Protein AF-A0A967T5D9-F1 (afdb_monomer)

Secondary structure (DSSP, 8-state):
-HHHHHHHHHTTS-HHHHHHHHHHHHHHHHHHHHHHHHHHHHHHHHHHHHHHHHHHHHHHHHHHHHHHHHHHHHHHHHHHHHHHHHHHTT---TTTHHHHHHHHHTTS--PPP----HHHHHHHHTTGGGG---HHHHHHHHHHHHHHHHHHHHHHHHHHHHHHHHHHHHHHHTPPTTS----S-HHHHHH-HHHHHHHHHHHHHHHHHHHHHHHHHHHHHHHHHHHHHHHHH-

Mean predicted aligned error: 8.14 Å

pLDDT: mean 89.42, std 8.86, range [57.06, 98.12]

Sequence (234 aa):
MILRKLTDALRRQDWFAVLIELAVVVVGIVLGLQFTEWNESYNERALESYYLKQLDKDFEESLDSWDGYLSQMEEKANRSKAVAQSLLDKTLTNETRGQFDEDWNYLWGWLHLDFLTTTLDELRDTGRLTLIRSDELRQDLIQFRTHLSIQKTYNTNLGNMLMLYYKELSEVTRMKPGTFELLSRNEELLEEEQVYTFANQVAIYQSLVLEQAKTSYQAATRLHQKILQETQED

Foldseek 3Di:
DVVVVVVVVVVPDPVVVVVVVVVVVVVVVVVVVVVVVVVVLVVLVVVLLVLLVVLLVLLVVLLVVLVVVLVLLVLLLVLLVVLLVCLVVVVDDPVCVVSNQVSLQSLDADDDRDRRCPSLCVCVVVVVLVSNVDPVLSVLSVVLVVLVVVLVVLNVVSNVLVVVLCVVCCVQQVADPPDSGGPDDSVSLNVDPSNSVSSVVSSVSSVVSSVSSVVSSVSSVVSSVVSVVVSVVD

Radius of gyration: 33.5 Å; Cα contacts (8 Å, |Δi|>4): 179; chains: 1; bounding box: 73×46×101 Å

Nearest PDB structures (foldseek):
  8otz-assembly1_DQ  TM=4.015E-01  e=1.544E+00  Bos taurus
  4kik-assembly1_B  TM=3.190E-01  e=1.037E+00  Homo sapiens
  5sv0-assembly1_B  TM=3.072E-01  e=2.805E+00  Escherichia coli DH1
  6h2x-assembly1_A  TM=2.152E-01  e=9.254E+00  Escherichia coli K-12

Structure (mmCIF, N/CA/C/O backbone):
data_AF-A0A967T5D9-F1
#
_entry.id   AF-A0A967T5D9-F1
#
loop_
_atom_site.group_PDB
_atom_site.id
_atom_site.type_symbol
_atom_site.label_atom_id
_atom_site.label_alt_id
_atom_site.label_comp_id
_atom_site.label_asym_id
_atom_site.label_entity_id
_atom_site.label_seq_id
_atom_site.pdbx_PDB_ins_code
_atom_site.Cartn_x
_atom_site.Cartn_y
_atom_site.Cartn_z
_atom_site.occupancy
_atom_site.B_iso_or_equiv
_atom_site.auth_seq_id
_atom_site.auth_comp_id
_atom_site.auth_asym_id
_atom_site.auth_atom_id
_atom_site.pdbx_PDB_model_num
ATOM 1 N N . MET A 1 1 ? -46.842 34.060 63.594 1.00 59.72 1 MET A N 1
ATOM 2 C CA . MET A 1 1 ? -47.288 32.793 64.230 1.00 59.72 1 MET A CA 1
ATOM 3 C C . MET A 1 1 ? -47.324 31.581 63.287 1.00 59.72 1 MET A C 1
ATOM 5 O O . MET A 1 1 ? -47.244 30.470 63.788 1.00 59.72 1 MET A O 1
ATOM 9 N N . ILE A 1 2 ? -47.368 31.753 61.959 1.00 58.41 2 ILE A N 1
ATOM 10 C CA . ILE A 1 2 ? -47.273 30.636 60.991 1.00 58.41 2 ILE A CA 1
ATOM 11 C C . ILE A 1 2 ? -45.831 30.115 60.867 1.00 58.41 2 ILE A C 1
ATOM 13 O O . ILE A 1 2 ? -45.614 28.911 60.894 1.00 58.41 2 ILE A O 1
ATOM 17 N N . LEU A 1 3 ? -44.843 31.019 60.874 1.00 60.06 3 LEU A N 1
ATOM 18 C CA . LEU A 1 3 ? -43.418 30.668 60.796 1.00 60.06 3 LEU A CA 1
ATOM 19 C C . LEU A 1 3 ? -42.963 29.751 61.941 1.00 60.06 3 LEU A C 1
ATOM 21 O O . LEU A 1 3 ? -42.314 28.751 61.686 1.00 60.06 3 LEU A O 1
ATOM 25 N N . ARG A 1 4 ? -43.385 30.012 63.187 1.00 59.78 4 ARG A N 1
ATOM 26 C CA . ARG A 1 4 ? -43.007 29.176 64.342 1.00 59.78 4 ARG A CA 1
ATOM 27 C C . ARG A 1 4 ? -43.632 27.778 64.295 1.00 59.78 4 ARG A C 1
ATOM 29 O O . ARG A 1 4 ? -42.968 26.816 64.644 1.00 59.78 4 ARG A O 1
ATOM 36 N N . LYS A 1 5 ? -44.870 27.656 63.798 1.00 60.44 5 LYS A N 1
ATOM 37 C CA . LYS A 1 5 ? -45.530 26.356 63.590 1.00 60.44 5 LYS A CA 1
ATOM 38 C C . LYS A 1 5 ? -44.918 25.570 62.427 1.00 60.44 5 LYS A C 1
ATOM 40 O O . LYS A 1 5 ? -44.864 24.353 62.511 1.00 60.44 5 LYS A O 1
ATOM 45 N N . LEU A 1 6 ? -44.430 26.247 61.385 1.00 63.03 6 LEU A N 1
ATOM 46 C CA . LEU A 1 6 ? -43.710 25.615 60.277 1.00 63.03 6 LEU A CA 1
ATOM 47 C C . LEU A 1 6 ? -42.338 25.096 60.734 1.00 63.03 6 LEU A C 1
ATOM 49 O O . LEU A 1 6 ? -41.974 23.965 60.431 1.00 63.03 6 LEU A O 1
ATOM 53 N N . THR A 1 7 ? -41.613 25.886 61.531 1.00 65.12 7 THR A N 1
ATOM 54 C CA . THR A 1 7 ? -40.334 25.478 62.132 1.00 65.12 7 THR A CA 1
ATOM 55 C C . THR A 1 7 ? -40.509 24.341 63.143 1.00 65.12 7 THR A C 1
ATOM 57 O O . THR A 1 7 ? -39.726 23.397 63.125 1.00 65.12 7 THR A O 1
ATOM 60 N N . ASP A 1 8 ? -41.551 24.373 63.981 1.00 58.69 8 ASP A N 1
ATOM 61 C CA . ASP A 1 8 ? -41.845 23.296 64.940 1.00 58.69 8 ASP A CA 1
ATOM 62 C C . ASP A 1 8 ? -42.381 22.019 64.256 1.00 58.69 8 ASP A C 1
ATOM 64 O O . ASP A 1 8 ? -42.136 20.917 64.746 1.00 58.69 8 ASP A O 1
ATOM 68 N N . ALA A 1 9 ? -43.067 22.139 63.110 1.00 59.19 9 ALA A N 1
ATOM 69 C CA . ALA A 1 9 ? -43.502 21.001 62.294 1.00 59.19 9 ALA A CA 1
ATOM 70 C C . ALA A 1 9 ? -42.330 20.336 61.550 1.00 59.19 9 ALA A C 1
ATOM 72 O O . ALA A 1 9 ? -42.236 19.113 61.550 1.00 59.19 9 ALA A O 1
ATOM 73 N N . LEU A 1 10 ? -41.395 21.124 61.001 1.00 58.84 10 LEU A N 1
ATOM 74 C CA . LEU A 1 10 ? -40.162 20.620 60.375 1.00 58.84 10 LEU A CA 1
ATOM 75 C C . LEU A 1 10 ? -39.223 19.948 61.386 1.00 58.84 10 LEU A C 1
ATOM 77 O O . LEU A 1 10 ? -38.524 19.002 61.037 1.00 58.84 10 LEU A O 1
ATOM 81 N N . ARG A 1 11 ? -39.220 20.408 62.643 1.00 59.69 11 ARG A N 1
ATOM 82 C CA . ARG A 1 11 ? -38.382 19.873 63.731 1.00 59.69 11 ARG A CA 1
ATOM 83 C C . ARG A 1 11 ? -38.934 18.586 64.367 1.00 59.69 11 ARG A C 1
ATOM 85 O O . ARG A 1 11 ? -38.227 17.949 65.139 1.00 59.69 11 ARG A O 1
ATOM 92 N N . ARG A 1 12 ? -40.186 18.212 64.064 1.00 57.75 12 ARG A N 1
ATOM 93 C CA . ARG A 1 12 ? -40.848 16.969 64.519 1.00 57.75 12 ARG A CA 1
ATOM 94 C C . ARG A 1 12 ? -40.701 15.794 63.552 1.00 57.75 12 ARG A C 1
ATOM 96 O O . ARG A 1 12 ? -41.178 14.707 63.860 1.00 57.75 12 ARG A O 1
ATOM 103 N N . GLN A 1 13 ? -40.098 16.020 62.393 1.00 61.06 13 GLN A N 1
ATOM 104 C CA . GLN A 1 13 ? -39.891 15.001 61.376 1.00 61.06 13 GLN A CA 1
ATOM 105 C C . GLN A 1 13 ? -38.523 14.350 61.603 1.00 61.06 13 GLN A C 1
ATOM 107 O O . GLN A 1 13 ? -37.545 15.060 61.843 1.00 61.06 13 GLN A O 1
ATOM 112 N N . ASP A 1 14 ? -38.444 13.020 61.543 1.00 75.62 14 ASP A N 1
ATOM 113 C CA . ASP A 1 14 ? -37.176 12.290 61.621 1.00 75.62 14 ASP A CA 1
ATOM 114 C C . ASP A 1 14 ? -36.336 12.599 60.374 1.00 75.62 14 ASP A C 1
ATOM 116 O O . ASP A 1 14 ? -36.376 11.889 59.372 1.00 75.62 14 ASP A O 1
ATOM 120 N N . TRP A 1 15 ? -35.563 13.686 60.410 1.00 80.44 15 TRP A N 1
ATOM 121 C CA . TRP A 1 15 ? -34.673 14.085 59.310 1.00 80.44 15 TRP A CA 1
ATOM 122 C C . TRP A 1 15 ? -33.661 12.993 58.955 1.00 80.44 15 TRP A C 1
ATOM 124 O O . TRP A 1 15 ? -33.204 12.921 57.819 1.00 80.44 15 TRP A O 1
ATOM 134 N N . PHE A 1 16 ? -33.346 12.116 59.909 1.00 80.44 16 PHE A N 1
ATOM 135 C CA . PHE A 1 16 ? -32.541 10.926 59.668 1.00 80.44 16 PHE A CA 1
ATOM 136 C C . PHE A 1 16 ? -33.243 9.926 58.736 1.00 80.44 16 PHE A C 1
ATOM 138 O O . PHE A 1 16 ? -32.609 9.403 57.825 1.00 80.44 16 PHE A O 1
ATOM 145 N N . ALA A 1 17 ? -34.553 9.713 58.906 1.00 80.38 17 ALA A N 1
ATOM 146 C CA . ALA A 1 17 ? -35.339 8.853 58.024 1.00 80.38 17 ALA A CA 1
ATOM 147 C C . ALA A 1 17 ? -35.409 9.430 56.602 1.00 80.38 17 ALA A C 1
ATOM 149 O O . ALA A 1 17 ? -35.145 8.714 55.642 1.00 80.38 17 ALA A O 1
ATOM 150 N N . VAL A 1 18 ? -35.644 10.741 56.470 1.00 86.06 18 VAL A N 1
ATOM 151 C CA . VAL A 1 18 ? -35.643 11.436 55.167 1.00 86.06 18 VAL A CA 1
ATOM 152 C C . VAL A 1 18 ? -34.274 11.346 54.479 1.00 86.06 18 VAL A C 1
ATOM 154 O O . VAL A 1 18 ? -34.196 11.156 53.268 1.00 86.06 18 VAL A O 1
ATOM 157 N N . LEU A 1 19 ? -33.179 11.451 55.239 1.00 87.38 19 LEU A N 1
ATOM 158 C CA . LEU A 1 19 ? -31.821 11.319 54.707 1.00 87.38 19 LEU A CA 1
ATOM 159 C C . LEU A 1 19 ? -31.524 9.892 54.229 1.00 87.38 19 LEU A C 1
ATOM 161 O O . LEU A 1 19 ? -30.892 9.726 53.188 1.00 87.38 19 LEU A O 1
ATOM 165 N N . ILE A 1 20 ? -32.005 8.874 54.947 1.00 91.00 20 ILE A N 1
ATOM 166 C CA . ILE A 1 20 ? -31.904 7.473 54.516 1.00 91.00 20 ILE A CA 1
ATOM 167 C C . ILE A 1 20 ? -32.731 7.237 53.249 1.00 91.00 20 ILE A C 1
ATOM 169 O O . ILE A 1 20 ? -32.216 6.649 52.302 1.00 91.00 20 ILE A O 1
ATOM 173 N N . GLU A 1 21 ? -33.976 7.713 53.197 1.00 89.94 21 GLU A N 1
ATOM 174 C CA . GLU A 1 21 ? -34.831 7.594 52.008 1.00 89.94 21 GLU A CA 1
ATOM 175 C C . GLU A 1 21 ? -34.179 8.250 50.784 1.00 89.94 21 GLU A C 1
ATOM 177 O O . GLU A 1 21 ? -34.111 7.642 49.714 1.00 89.94 21 GLU A O 1
ATOM 182 N N . LEU A 1 22 ? -33.612 9.448 50.950 1.00 91.94 22 LEU A N 1
ATOM 183 C CA . LEU A 1 22 ? -32.863 10.124 49.893 1.00 91.94 22 LEU A CA 1
ATOM 184 C C . LEU A 1 22 ? -31.617 9.330 49.475 1.00 91.94 22 LEU A C 1
ATOM 186 O O . LEU A 1 22 ? -31.365 9.179 48.280 1.00 91.94 22 LEU A O 1
ATOM 190 N N . ALA A 1 23 ? -30.848 8.806 50.432 1.00 90.19 23 ALA A N 1
ATOM 191 C CA . ALA A 1 23 ? -29.656 8.012 50.145 1.00 90.19 23 ALA A CA 1
ATOM 192 C C . ALA A 1 23 ? -29.994 6.744 49.347 1.00 90.19 23 ALA A C 1
ATOM 194 O O . ALA A 1 23 ? -29.301 6.434 48.382 1.00 90.19 23 ALA A O 1
ATOM 195 N N . VAL A 1 24 ? -31.084 6.050 49.689 1.00 94.38 24 VAL A N 1
ATOM 196 C CA . VAL A 1 24 ? -31.552 4.863 48.955 1.00 94.38 24 VAL A CA 1
ATOM 197 C C . VAL A 1 24 ? -31.931 5.215 47.515 1.00 94.38 24 VAL A C 1
ATOM 199 O O . VAL A 1 24 ? -31.535 4.498 46.597 1.00 94.38 24 VAL A O 1
ATOM 202 N N . VAL A 1 25 ? -32.638 6.328 47.290 1.00 96.25 25 VAL A N 1
ATOM 203 C CA . VAL A 1 25 ? -32.989 6.784 45.932 1.00 96.25 25 VAL A CA 1
ATOM 204 C C . VAL A 1 25 ? -31.738 7.140 45.123 1.00 96.25 25 VAL A C 1
ATOM 206 O O . VAL A 1 25 ? -31.609 6.703 43.981 1.00 96.25 25 VAL A O 1
ATOM 209 N N . VAL A 1 26 ? -30.794 7.887 45.707 1.00 95.06 26 VAL A N 1
ATOM 210 C CA . VAL A 1 26 ? -29.538 8.264 45.036 1.00 95.06 26 VAL A CA 1
ATOM 211 C C . VAL A 1 26 ? -28.713 7.026 44.684 1.00 95.06 26 VAL A C 1
ATOM 213 O O . VAL A 1 26 ? -28.267 6.904 43.547 1.00 95.06 26 VAL A O 1
ATOM 216 N N . VAL A 1 27 ? -28.559 6.080 45.616 1.00 95.50 27 VAL A N 1
ATOM 217 C CA . VAL A 1 27 ? -27.867 4.807 45.360 1.00 95.50 27 VAL A CA 1
ATOM 218 C C . VAL A 1 27 ? -28.578 4.014 44.263 1.00 95.50 27 VAL A C 1
ATOM 220 O O . VAL A 1 27 ? -27.912 3.492 43.375 1.00 95.50 27 VAL A O 1
ATOM 223 N N . GLY A 1 28 ? -29.913 3.970 44.266 1.00 93.31 28 GLY A N 1
ATOM 224 C CA . GLY A 1 28 ? -30.693 3.312 43.216 1.00 93.31 28 GLY A CA 1
ATOM 225 C C . GLY A 1 28 ? -30.446 3.903 41.824 1.00 93.31 28 GLY A C 1
ATOM 226 O O . GLY A 1 28 ? -30.222 3.154 40.876 1.00 93.31 28 GLY A O 1
ATOM 227 N N . ILE A 1 29 ? -30.423 5.235 41.701 1.00 93.88 29 ILE A N 1
ATOM 228 C CA . ILE A 1 29 ? -30.128 5.922 40.432 1.00 93.88 29 ILE A CA 1
ATOM 229 C C . ILE A 1 29 ? -28.688 5.647 39.989 1.00 93.88 29 ILE A C 1
ATOM 231 O O . ILE A 1 29 ? -28.462 5.304 38.831 1.00 93.88 29 ILE A O 1
ATOM 235 N N . VAL A 1 30 ? -27.719 5.755 40.903 1.00 93.44 30 VAL A N 1
ATOM 236 C CA . VAL A 1 30 ? -26.301 5.509 40.602 1.00 93.44 30 VAL A CA 1
ATOM 237 C C . VAL A 1 30 ? -26.079 4.068 40.139 1.00 93.44 30 VAL A C 1
ATOM 239 O O . VAL A 1 30 ? -25.424 3.858 39.125 1.00 93.44 30 VAL A O 1
ATOM 242 N N . LEU A 1 31 ? -26.661 3.078 40.822 1.00 92.31 31 LEU A N 1
ATOM 243 C CA . LEU A 1 31 ? -26.572 1.672 40.416 1.00 92.31 31 LEU A CA 1
ATOM 244 C C . LEU A 1 31 ? -27.261 1.412 39.070 1.00 92.31 31 LEU A C 1
ATOM 246 O O . LEU A 1 31 ? -26.748 0.636 38.269 1.00 92.31 31 LEU A O 1
ATOM 250 N N . GLY A 1 32 ? -28.392 2.070 38.798 1.00 90.31 32 GLY A N 1
ATOM 251 C CA . GLY A 1 32 ? -29.076 1.973 37.507 1.00 90.31 32 GLY A CA 1
ATOM 252 C C . GLY A 1 32 ? -28.234 2.512 36.345 1.00 90.31 32 GLY A C 1
ATOM 253 O O . GLY A 1 32 ? -28.153 1.872 35.294 1.00 90.31 32 GLY A O 1
ATOM 254 N N . LEU A 1 33 ? -27.561 3.650 36.548 1.00 90.62 33 LEU A N 1
ATOM 255 C CA . LEU A 1 33 ? -26.624 4.212 35.571 1.00 90.62 33 LEU A CA 1
ATOM 256 C C . LEU A 1 33 ? -25.409 3.295 35.379 1.00 90.62 33 LEU A C 1
ATOM 258 O O . LEU A 1 33 ? -25.110 2.930 34.247 1.00 90.62 33 LEU A O 1
ATOM 262 N N . GLN A 1 34 ? -24.794 2.821 36.468 1.00 86.12 34 GLN A N 1
ATOM 263 C CA . GLN A 1 34 ? -23.645 1.908 36.401 1.00 86.12 34 GLN A CA 1
ATOM 264 C C . GLN A 1 34 ? -23.973 0.586 35.698 1.00 86.12 34 GLN A C 1
ATOM 266 O O . GLN A 1 34 ? -23.160 0.074 34.935 1.00 86.12 34 GLN A O 1
ATOM 271 N N . PHE A 1 35 ? -25.162 0.022 35.925 1.00 88.94 35 PHE A N 1
ATOM 272 C CA . PHE A 1 35 ? -25.591 -1.188 35.224 1.00 88.94 35 PHE A CA 1
ATOM 273 C C . PHE A 1 35 ? -25.749 -0.949 33.716 1.00 88.94 35 PHE A C 1
ATOM 275 O O . PHE A 1 35 ? -25.373 -1.802 32.912 1.00 88.94 35 PHE A O 1
ATOM 282 N N . THR A 1 36 ? -26.277 0.217 33.335 1.00 87.62 36 THR A N 1
ATOM 283 C CA . THR A 1 36 ? -26.438 0.606 31.927 1.00 87.62 36 THR A CA 1
ATOM 284 C C . THR A 1 36 ? -25.077 0.768 31.248 1.00 87.62 36 THR A C 1
ATOM 286 O O . THR A 1 36 ? -24.852 0.146 30.213 1.00 87.62 36 THR A O 1
ATOM 289 N N . GLU A 1 37 ? -24.150 1.501 31.874 1.00 88.06 37 GLU A N 1
ATOM 290 C CA . GLU A 1 37 ? -22.768 1.672 31.398 1.00 88.06 37 GLU A CA 1
ATOM 291 C C . GLU A 1 37 ? -22.032 0.327 31.287 1.00 88.06 37 GLU A C 1
ATOM 293 O O . GLU A 1 37 ? -21.323 0.068 30.315 1.00 88.06 37 GLU A O 1
ATOM 298 N N . TRP A 1 38 ? -22.228 -0.577 32.253 1.00 86.31 38 TRP A N 1
ATOM 299 C CA . TRP A 1 38 ? -21.623 -1.909 32.223 1.00 86.31 38 TRP A CA 1
ATOM 300 C C . TRP A 1 38 ? -22.145 -2.766 31.064 1.00 86.31 38 TRP A C 1
ATOM 302 O O . TRP A 1 38 ? -21.356 -3.417 30.375 1.00 86.31 38 TRP A O 1
ATOM 312 N N . ASN A 1 39 ? -23.460 -2.753 30.830 1.00 87.38 39 ASN A N 1
ATOM 313 C CA . ASN A 1 39 ? -24.082 -3.475 29.723 1.00 87.38 39 ASN A CA 1
ATOM 314 C C . ASN A 1 39 ? -23.645 -2.913 28.359 1.00 87.38 39 ASN A C 1
ATOM 316 O O . ASN A 1 39 ? -23.371 -3.678 27.438 1.00 87.38 39 ASN A O 1
ATOM 320 N N . GLU A 1 40 ? -23.543 -1.589 28.232 1.00 89.75 40 GLU A N 1
ATOM 321 C CA . GLU A 1 40 ? -23.033 -0.929 27.026 1.00 89.75 40 GLU A CA 1
ATOM 322 C C . GLU A 1 40 ? -21.571 -1.311 26.764 1.00 89.75 40 GLU A C 1
ATOM 324 O O . GLU A 1 40 ? -21.263 -1.846 25.702 1.00 89.75 40 GLU A O 1
ATOM 329 N N . SER A 1 41 ? -20.707 -1.206 27.778 1.00 87.69 41 SER A N 1
ATOM 330 C CA . SER A 1 41 ? -19.298 -1.610 27.693 1.00 87.69 41 SER A CA 1
ATOM 331 C C . SER A 1 41 ? -19.116 -3.092 27.335 1.00 87.69 41 SER A C 1
ATOM 333 O O . SER A 1 41 ? -18.177 -3.459 26.629 1.00 87.69 41 SER A O 1
ATOM 335 N N . TYR A 1 42 ? -20.000 -3.977 27.809 1.00 87.81 42 TYR A N 1
ATOM 336 C CA . TYR A 1 42 ? -19.981 -5.389 27.418 1.00 87.81 42 TYR A CA 1
ATOM 337 C C . TYR A 1 42 ? -20.296 -5.580 25.927 1.00 87.81 42 TYR A C 1
ATOM 339 O O . TYR A 1 42 ? -19.600 -6.336 25.248 1.00 87.81 42 TYR A O 1
ATOM 347 N N . ASN A 1 43 ? -21.302 -4.874 25.410 1.00 91.50 43 ASN A N 1
ATOM 348 C CA . ASN A 1 43 ? -21.664 -4.941 23.995 1.00 91.50 43 ASN A CA 1
ATOM 349 C C . ASN A 1 43 ? -20.583 -4.326 23.093 1.00 91.50 43 ASN A C 1
ATOM 351 O O . ASN A 1 43 ? -20.292 -4.882 22.036 1.00 91.50 43 ASN A O 1
ATOM 355 N N . GLU A 1 44 ? -19.958 -3.224 23.515 1.00 93.06 44 GLU A N 1
ATOM 356 C CA . GLU A 1 44 ? -18.834 -2.612 22.797 1.00 93.06 44 GLU A CA 1
ATOM 357 C C . GLU A 1 44 ? -17.640 -3.565 22.694 1.00 93.06 44 GLU A C 1
ATOM 359 O O . GLU A 1 44 ? -17.116 -3.741 21.598 1.00 93.06 44 GLU A O 1
ATOM 364 N N . ARG A 1 45 ? -17.279 -4.261 23.783 1.00 91.00 45 ARG A N 1
ATOM 365 C CA . ARG A 1 45 ? -16.229 -5.299 23.760 1.00 91.00 45 ARG A CA 1
ATOM 366 C C . ARG A 1 45 ? -16.548 -6.431 22.785 1.00 91.00 45 ARG A C 1
ATOM 368 O O . ARG A 1 45 ? -15.684 -6.874 22.036 1.00 91.00 45 ARG A O 1
ATOM 375 N N . ALA A 1 46 ? -17.798 -6.895 22.757 1.00 92.94 46 ALA A N 1
ATOM 376 C CA . ALA A 1 46 ? -18.204 -7.941 21.820 1.00 92.94 46 ALA A CA 1
ATOM 377 C C . ALA A 1 46 ? -18.082 -7.484 20.353 1.00 92.94 46 ALA A C 1
ATOM 379 O O . ALA A 1 46 ? -17.665 -8.265 19.495 1.00 92.94 46 ALA A O 1
ATOM 380 N N . LEU A 1 47 ? -18.424 -6.223 20.066 1.00 94.62 47 LEU A N 1
ATOM 381 C CA . LEU A 1 47 ? -18.279 -5.633 18.734 1.00 94.62 47 LEU A CA 1
ATOM 382 C C . LEU A 1 47 ? -16.815 -5.404 18.354 1.00 94.62 47 LEU A C 1
ATOM 384 O O . LEU A 1 47 ? -16.438 -5.686 17.221 1.00 94.62 47 LEU A O 1
ATOM 388 N N . GLU A 1 48 ? -15.991 -4.921 19.280 1.00 95.44 48 GLU A N 1
ATOM 389 C CA . GLU A 1 48 ? -14.553 -4.769 19.068 1.00 95.44 48 GLU A CA 1
ATOM 390 C C . GLU A 1 48 ? -13.906 -6.112 18.716 1.00 95.44 48 GLU A C 1
ATOM 392 O O . GLU A 1 48 ? -13.289 -6.222 17.659 1.00 95.44 48 GLU A O 1
ATOM 397 N N . SER A 1 49 ? -14.135 -7.157 19.520 1.00 95.44 49 SER A N 1
ATOM 398 C CA . SER A 1 49 ? -13.609 -8.505 19.256 1.00 95.44 49 SER A CA 1
ATOM 399 C C . SER A 1 49 ? -14.066 -9.052 17.897 1.00 95.44 49 SER A C 1
ATOM 401 O O . SER A 1 49 ? -13.301 -9.712 17.190 1.00 95.44 49 SER A O 1
ATOM 403 N N . TYR A 1 50 ? -15.309 -8.765 17.492 1.00 95.69 50 TYR A N 1
ATOM 404 C CA . TYR A 1 50 ? -15.806 -9.111 16.159 1.00 95.69 50 TYR A CA 1
ATOM 405 C C . TYR A 1 50 ? -15.012 -8.403 15.053 1.00 95.69 50 TYR A C 1
ATOM 407 O O . TYR A 1 50 ? -14.558 -9.057 14.112 1.00 95.69 50 TYR A O 1
ATOM 415 N N . TYR A 1 51 ? -14.808 -7.089 15.173 1.00 96.62 51 TYR A N 1
ATOM 416 C CA . TYR A 1 51 ? -14.074 -6.312 14.176 1.00 96.62 51 TYR A CA 1
ATOM 417 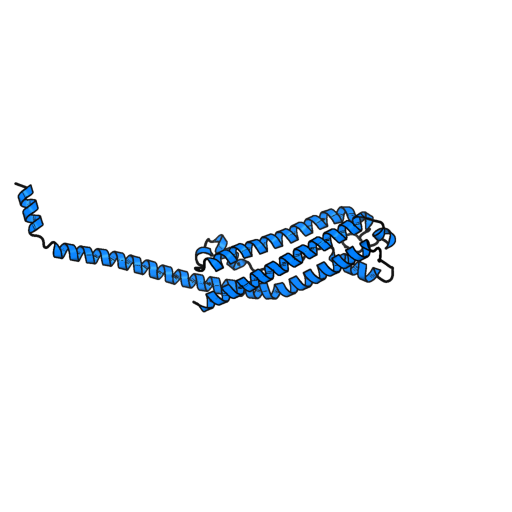C C . TYR A 1 51 ? -12.588 -6.661 14.126 1.00 96.62 51 TYR A C 1
ATOM 419 O O . TYR A 1 51 ? -12.043 -6.745 13.030 1.00 96.62 51 TYR A O 1
ATOM 427 N N . LEU A 1 52 ? -11.941 -6.922 15.265 1.00 97.25 52 LEU A N 1
ATOM 428 C CA . LEU A 1 52 ? -10.546 -7.366 15.310 1.00 97.25 52 LEU A CA 1
ATOM 429 C C . LEU A 1 52 ? -10.357 -8.701 14.580 1.00 97.25 52 LEU A C 1
ATOM 431 O O . LEU A 1 52 ? -9.464 -8.814 13.747 1.00 97.25 52 LEU A O 1
ATOM 435 N N . LYS A 1 53 ? -11.256 -9.671 14.788 1.00 96.38 53 LYS A N 1
ATOM 436 C CA . LYS A 1 53 ? -11.235 -10.959 14.066 1.00 96.38 53 LYS A CA 1
ATOM 437 C C . LYS A 1 53 ? -11.482 -10.817 12.571 1.00 96.38 53 LYS A C 1
ATOM 439 O O . LYS A 1 53 ? -10.989 -11.623 11.789 1.00 96.38 53 LYS A O 1
ATOM 444 N N . GLN A 1 54 ? -12.297 -9.849 12.167 1.00 96.62 54 GLN A N 1
ATOM 445 C CA . GLN A 1 54 ? -12.534 -9.611 10.751 1.00 96.62 54 GLN A CA 1
ATOM 446 C C . GLN A 1 54 ? -11.348 -8.875 10.107 1.00 96.62 54 GLN A C 1
ATOM 448 O O . GLN A 1 54 ? -10.935 -9.249 9.014 1.00 96.62 54 GLN A O 1
ATOM 453 N N . LEU A 1 55 ? -10.751 -7.899 10.800 1.00 96.88 55 LEU A N 1
ATOM 454 C CA . LEU A 1 55 ? -9.506 -7.261 10.370 1.00 96.88 55 LEU A CA 1
ATOM 455 C C . LEU A 1 55 ? -8.375 -8.285 10.245 1.00 96.88 55 LEU A C 1
ATOM 457 O O . LEU A 1 55 ? -7.653 -8.255 9.261 1.00 96.88 55 LEU A O 1
ATOM 461 N N . ASP A 1 56 ? -8.242 -9.205 11.199 1.00 96.44 56 ASP A N 1
ATOM 462 C CA . ASP A 1 56 ? -7.257 -10.289 11.149 1.00 96.44 56 ASP A CA 1
ATOM 463 C C . ASP A 1 56 ? -7.352 -11.083 9.836 1.00 96.44 56 ASP A C 1
ATOM 465 O O . ASP A 1 56 ? -6.374 -11.171 9.097 1.00 96.44 56 ASP A O 1
ATOM 469 N N . LYS A 1 57 ? -8.559 -11.543 9.481 1.00 95.25 57 LYS A N 1
ATOM 470 C CA . LYS A 1 57 ? -8.811 -12.254 8.216 1.00 95.25 57 LYS A CA 1
ATOM 471 C C . LYS A 1 57 ? -8.510 -11.406 6.984 1.00 95.25 57 LYS A C 1
ATOM 473 O O . LYS A 1 57 ? -7.837 -11.877 6.073 1.00 95.25 57 LYS A O 1
ATOM 478 N N . ASP A 1 58 ? -8.993 -10.162 6.959 1.00 95.06 58 ASP A N 1
ATOM 479 C CA . ASP A 1 58 ? -8.759 -9.249 5.837 1.00 95.06 58 ASP A CA 1
ATOM 480 C C . ASP A 1 58 ? -7.242 -9.040 5.618 1.00 95.06 58 ASP A C 1
ATOM 482 O O . ASP A 1 58 ? -6.777 -9.009 4.475 1.00 95.06 58 ASP A O 1
ATOM 486 N N . PHE A 1 59 ? -6.453 -8.928 6.696 1.00 95.06 59 PHE A N 1
ATOM 487 C CA . PHE A 1 59 ? -4.995 -8.781 6.632 1.00 95.06 59 PHE A CA 1
ATOM 488 C C . PHE A 1 59 ? -4.281 -10.076 6.242 1.00 95.06 59 PHE A C 1
ATOM 490 O O . PHE A 1 59 ? -3.366 -10.009 5.424 1.00 95.06 59 PHE A O 1
ATOM 497 N N . GLU A 1 60 ? -4.683 -11.224 6.788 1.00 93.81 60 GLU A N 1
ATOM 498 C CA . GLU A 1 60 ? -4.118 -12.536 6.449 1.00 93.81 60 GLU A CA 1
ATOM 499 C C . GLU A 1 60 ? -4.244 -12.812 4.944 1.00 93.81 60 GLU A C 1
ATOM 501 O O . GLU A 1 60 ? -3.241 -13.059 4.271 1.00 93.81 60 GLU A O 1
ATOM 506 N N . GLU A 1 61 ? -5.453 -12.669 4.395 1.00 92.38 61 GLU A N 1
ATOM 507 C CA . GLU A 1 61 ? -5.720 -12.867 2.966 1.00 92.38 61 GLU A CA 1
ATOM 508 C C . GLU A 1 61 ? -4.965 -11.848 2.096 1.00 92.38 61 GLU A C 1
ATOM 510 O O . GLU A 1 61 ? -4.401 -12.190 1.052 1.00 92.38 61 GLU A O 1
ATOM 515 N N . SER A 1 62 ? -4.909 -10.585 2.531 1.00 92.62 62 SER A N 1
ATOM 516 C CA . SER A 1 62 ? -4.218 -9.543 1.769 1.00 92.62 62 SER A CA 1
ATOM 517 C C . SER A 1 62 ? -2.704 -9.749 1.749 1.00 92.62 62 SER A C 1
ATOM 519 O O . SER A 1 62 ? -2.090 -9.570 0.699 1.00 92.62 62 SER A O 1
ATOM 521 N N . LEU A 1 63 ? -2.093 -10.121 2.879 1.00 92.62 63 LEU A N 1
ATOM 522 C CA . LEU A 1 63 ? -0.647 -10.333 2.989 1.00 92.62 63 LEU A CA 1
ATOM 523 C C . LEU A 1 63 ? -0.172 -11.502 2.119 1.00 92.62 63 LEU A C 1
ATOM 525 O O . LEU A 1 63 ? 0.856 -11.354 1.459 1.00 92.62 63 LEU A O 1
ATOM 529 N N . ASP A 1 64 ? -0.941 -12.593 2.044 1.00 90.00 64 ASP A N 1
ATOM 530 C CA . ASP A 1 64 ? -0.640 -13.740 1.171 1.00 90.00 64 ASP A CA 1
ATOM 531 C C . ASP A 1 64 ? -0.568 -13.323 -0.310 1.00 90.00 64 ASP A C 1
ATOM 533 O O . ASP A 1 64 ? 0.380 -13.643 -1.031 1.00 90.00 64 ASP A O 1
ATOM 537 N N . SER A 1 65 ? -1.516 -12.494 -0.762 1.00 88.81 65 SER A N 1
ATOM 538 C CA . SER A 1 65 ? -1.510 -11.972 -2.136 1.00 88.81 65 SER A CA 1
ATOM 539 C C . SER A 1 65 ? -0.374 -10.970 -2.406 1.00 88.81 65 SER A C 1
ATOM 541 O O . SER A 1 65 ? 0.078 -10.802 -3.548 1.00 88.81 65 SER A O 1
ATOM 543 N N . TRP A 1 66 ? 0.114 -10.297 -1.360 1.00 92.19 66 TRP A N 1
ATOM 544 C CA . TRP A 1 66 ? 1.037 -9.176 -1.498 1.00 92.19 66 TRP A CA 1
ATOM 545 C C . TRP A 1 66 ? 2.462 -9.618 -1.849 1.00 92.19 66 TRP A C 1
ATOM 547 O O . TRP A 1 66 ? 3.156 -8.908 -2.581 1.00 92.19 66 TRP A O 1
ATOM 557 N N . ASP A 1 67 ? 2.881 -10.807 -1.412 1.00 88.00 67 ASP A N 1
ATOM 558 C CA . ASP A 1 67 ? 4.197 -11.372 -1.742 1.00 88.00 67 ASP A CA 1
ATOM 559 C C . ASP A 1 67 ? 4.361 -11.590 -3.257 1.00 88.00 67 ASP A C 1
ATOM 561 O O . ASP A 1 67 ? 5.382 -11.227 -3.862 1.00 88.00 67 ASP A O 1
ATOM 565 N N . GLY A 1 68 ? 3.315 -12.112 -3.907 1.00 90.81 68 GLY A N 1
ATOM 566 C CA . GLY A 1 68 ? 3.273 -12.278 -5.360 1.00 90.81 68 GLY A CA 1
ATOM 567 C C . GLY A 1 68 ? 3.260 -10.941 -6.103 1.00 90.81 68 GLY A C 1
ATOM 568 O O . GLY A 1 68 ? 3.879 -10.801 -7.162 1.00 90.81 68 GLY A O 1
ATOM 569 N N . TYR A 1 69 ? 2.595 -9.930 -5.544 1.00 91.81 69 TYR A N 1
ATOM 570 C CA . TYR A 1 69 ? 2.608 -8.571 -6.084 1.00 91.81 69 TYR A CA 1
ATOM 571 C C . TYR A 1 69 ? 4.004 -7.932 -6.004 1.00 91.81 69 TYR A C 1
ATOM 573 O O . TYR A 1 69 ? 4.490 -7.409 -7.008 1.00 91.81 69 TYR A O 1
ATOM 581 N N . LEU A 1 70 ? 4.686 -8.017 -4.855 1.00 93.44 70 LEU A N 1
ATOM 582 C CA . LEU A 1 70 ? 6.038 -7.470 -4.686 1.00 93.44 70 LEU A CA 1
ATOM 583 C C . LEU A 1 70 ? 7.049 -8.138 -5.622 1.00 93.44 70 LEU A C 1
ATOM 585 O O . LEU A 1 70 ? 7.866 -7.442 -6.225 1.00 93.44 70 LEU A O 1
ATOM 589 N N . SER A 1 71 ? 6.949 -9.456 -5.800 1.00 94.62 71 SER A N 1
ATOM 590 C CA . SER A 1 71 ? 7.808 -10.207 -6.723 1.00 94.62 71 SER A CA 1
ATOM 591 C C . SER A 1 71 ? 7.653 -9.720 -8.171 1.00 94.62 71 SER A C 1
ATOM 593 O O . SER A 1 71 ? 8.642 -9.464 -8.857 1.00 94.62 71 SER A O 1
ATOM 595 N N . GLN A 1 72 ? 6.413 -9.505 -8.625 1.00 94.06 72 GLN A N 1
ATOM 596 C CA . GLN A 1 72 ? 6.143 -8.970 -9.965 1.00 94.06 72 GLN A CA 1
ATOM 597 C C . GLN A 1 72 ? 6.630 -7.525 -10.125 1.00 94.06 72 GLN A C 1
ATOM 599 O O . GLN A 1 72 ? 7.149 -7.153 -11.179 1.00 94.06 72 GLN A O 1
ATOM 604 N N . MET A 1 73 ? 6.477 -6.692 -9.092 1.00 93.88 73 MET A N 1
ATOM 605 C CA . MET A 1 73 ? 6.994 -5.324 -9.116 1.00 93.88 73 MET A CA 1
ATOM 606 C C . MET A 1 73 ? 8.519 -5.287 -9.201 1.00 93.88 73 MET A C 1
ATOM 608 O O . MET A 1 73 ? 9.068 -4.460 -9.927 1.00 93.88 73 MET A O 1
ATOM 612 N N . GLU A 1 74 ? 9.197 -6.167 -8.466 1.00 97.00 74 GLU A N 1
ATOM 613 C CA . GLU A 1 74 ? 10.653 -6.273 -8.481 1.00 97.00 74 GLU A CA 1
ATOM 614 C C . GLU A 1 74 ? 11.166 -6.722 -9.846 1.00 97.00 74 GLU A C 1
ATOM 616 O O . GLU A 1 74 ? 12.077 -6.100 -10.394 1.00 97.00 74 GLU A O 1
ATOM 621 N N . GLU A 1 75 ? 10.531 -7.729 -10.448 1.00 96.75 75 GLU A N 1
ATOM 622 C CA . GLU A 1 75 ? 10.832 -8.128 -11.820 1.00 96.75 75 GLU A CA 1
ATOM 623 C C . GLU A 1 75 ? 10.658 -6.949 -12.783 1.00 96.75 75 GLU A C 1
ATOM 625 O O . GLU A 1 75 ? 11.569 -6.629 -13.546 1.00 96.75 75 GLU A O 1
ATOM 630 N N . LYS A 1 76 ? 9.531 -6.239 -12.698 1.00 94.94 76 LYS A N 1
ATOM 631 C CA . LYS A 1 76 ? 9.235 -5.096 -13.565 1.00 94.94 76 LYS A CA 1
ATOM 632 C C . LYS A 1 76 ? 10.260 -3.970 -13.425 1.00 94.94 76 LYS A C 1
ATOM 634 O O . LYS A 1 76 ? 10.741 -3.474 -14.440 1.00 94.94 76 LYS A O 1
ATOM 639 N N . ALA A 1 77 ? 10.640 -3.616 -12.197 1.00 96.62 77 ALA A N 1
ATOM 640 C CA . ALA A 1 77 ? 11.655 -2.600 -11.916 1.00 96.62 77 ALA A CA 1
ATOM 641 C C . ALA A 1 77 ? 13.049 -3.005 -12.429 1.00 96.62 77 ALA A C 1
ATOM 643 O O . ALA A 1 77 ? 13.790 -2.181 -12.964 1.00 96.62 77 ALA A O 1
ATOM 644 N N . ASN A 1 78 ? 13.411 -4.283 -12.299 1.00 98.12 78 ASN A N 1
ATOM 645 C CA . ASN A 1 78 ? 14.694 -4.791 -12.782 1.00 98.12 78 ASN A CA 1
ATOM 646 C C . ASN A 1 78 ? 14.755 -4.817 -14.315 1.00 98.12 78 ASN A C 1
ATOM 648 O O . ASN A 1 78 ? 15.741 -4.370 -14.902 1.00 98.12 78 ASN A O 1
ATOM 652 N N . ARG A 1 79 ? 13.688 -5.291 -14.965 1.00 97.81 79 ARG A N 1
ATOM 653 C CA . ARG A 1 79 ? 13.563 -5.365 -16.428 1.00 97.81 79 ARG A CA 1
ATOM 654 C C . ARG A 1 79 ? 13.553 -3.974 -17.063 1.00 97.81 79 ARG A C 1
ATOM 656 O O . ARG A 1 79 ? 14.307 -3.725 -17.998 1.00 97.81 79 ARG A O 1
ATOM 663 N N . SER A 1 80 ? 12.793 -3.024 -16.515 1.00 97.50 80 SER A N 1
ATOM 664 C CA . SER A 1 80 ? 12.806 -1.639 -17.009 1.00 97.50 80 SER A CA 1
ATOM 665 C C . SER A 1 80 ? 14.168 -0.970 -16.862 1.00 97.50 80 SE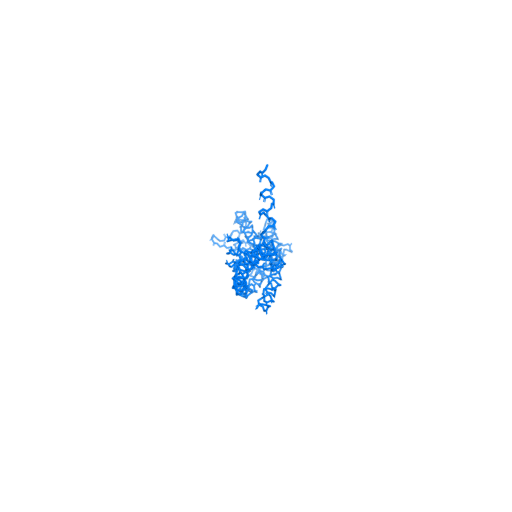R A C 1
ATOM 667 O O . SER A 1 80 ? 14.621 -0.271 -17.772 1.00 97.50 80 SER A O 1
ATOM 669 N N . LYS A 1 81 ? 14.858 -1.217 -15.744 1.00 98.00 81 LYS A N 1
ATOM 670 C CA . LYS A 1 81 ? 16.221 -0.731 -15.531 1.00 98.00 81 LYS A CA 1
ATOM 671 C C . LYS A 1 81 ? 17.193 -1.306 -16.560 1.00 98.00 81 LYS A C 1
ATOM 673 O O . LYS A 1 81 ? 18.017 -0.552 -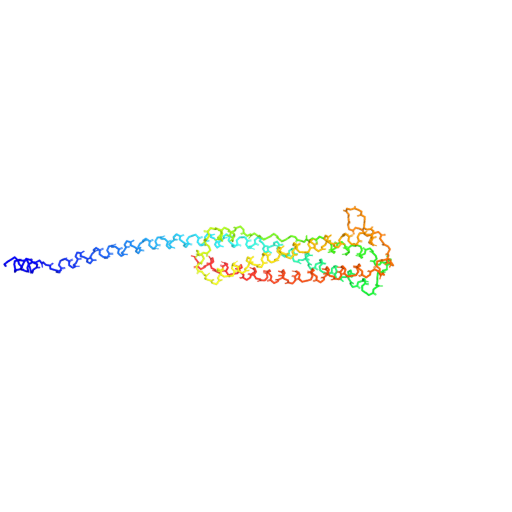17.070 1.00 98.00 81 LYS A O 1
ATOM 678 N N . ALA A 1 82 ? 17.078 -2.591 -16.896 1.00 98.06 82 ALA A N 1
ATOM 679 C CA . ALA A 1 82 ? 17.903 -3.221 -17.924 1.00 98.06 82 ALA A CA 1
ATOM 680 C C . ALA A 1 82 ? 17.703 -2.566 -19.304 1.00 98.06 82 ALA A C 1
ATOM 682 O O . ALA A 1 82 ? 18.686 -2.255 -19.978 1.00 98.06 82 ALA A O 1
ATOM 683 N N . VAL A 1 83 ? 16.456 -2.257 -19.687 1.00 97.94 83 VAL A N 1
ATOM 684 C CA . VAL A 1 83 ? 16.157 -1.515 -20.929 1.00 97.94 83 VAL A CA 1
ATOM 685 C C . VAL A 1 83 ? 16.799 -0.129 -20.913 1.00 97.94 83 VAL A C 1
ATOM 687 O O . VAL A 1 83 ? 17.510 0.233 -21.851 1.00 97.94 83 VAL A O 1
ATOM 690 N N . ALA A 1 84 ? 16.590 0.639 -19.839 1.00 97.94 84 ALA A N 1
ATOM 691 C CA . ALA A 1 84 ? 17.153 1.981 -19.704 1.00 97.94 84 ALA A CA 1
ATOM 692 C C . ALA A 1 84 ? 18.690 1.973 -19.771 1.00 97.94 84 ALA A C 1
ATOM 694 O O . ALA A 1 84 ? 19.280 2.807 -20.457 1.00 97.94 84 ALA A O 1
ATOM 695 N N . GLN A 1 85 ? 19.335 1.007 -19.109 1.00 97.62 85 GLN A N 1
ATOM 696 C CA . GLN A 1 85 ? 20.788 0.823 -19.145 1.00 97.62 85 GLN A CA 1
ATOM 697 C C . GLN A 1 85 ? 21.281 0.437 -20.540 1.00 97.62 85 GLN A C 1
ATOM 699 O O . GLN A 1 85 ? 22.260 1.004 -21.016 1.00 97.62 85 GLN A O 1
ATOM 704 N N . SER A 1 86 ? 20.587 -0.471 -21.233 1.00 97.31 86 SER A N 1
ATOM 705 C CA . SER A 1 86 ? 20.983 -0.878 -22.583 1.00 97.31 86 SER A CA 1
ATOM 706 C C . SER A 1 86 ? 20.937 0.281 -23.582 1.00 97.31 86 SER A C 1
ATOM 708 O O . SER A 1 86 ? 21.841 0.418 -24.410 1.00 97.31 86 SER A O 1
ATOM 710 N N . LEU A 1 87 ? 19.922 1.143 -23.468 1.00 96.81 87 LEU A N 1
ATOM 711 C CA . LEU A 1 87 ? 19.794 2.360 -24.271 1.00 96.81 87 LEU A CA 1
ATOM 712 C C . LEU A 1 87 ? 20.870 3.398 -23.917 1.00 96.81 87 LEU A C 1
ATOM 714 O O . LEU A 1 87 ? 21.474 3.972 -24.820 1.00 96.81 87 LEU A O 1
ATOM 718 N N . LEU A 1 88 ? 21.141 3.608 -22.622 1.00 96.38 88 LEU A N 1
ATOM 719 C CA . LEU A 1 88 ? 22.161 4.549 -22.144 1.00 96.38 88 LEU A CA 1
ATOM 720 C C . LEU A 1 88 ? 23.564 4.171 -22.624 1.00 96.38 88 LEU A C 1
ATOM 722 O O . LEU A 1 88 ? 24.276 4.994 -23.200 1.00 96.38 88 LEU A O 1
ATOM 726 N N . ASP A 1 89 ? 23.939 2.915 -22.399 1.00 96.31 89 ASP A N 1
ATOM 727 C CA . ASP A 1 89 ? 25.269 2.393 -22.711 1.00 96.31 89 ASP A CA 1
ATOM 728 C C . ASP A 1 89 ? 25.416 2.046 -24.202 1.00 96.31 89 ASP A C 1
ATOM 730 O O . ASP A 1 89 ? 26.497 1.675 -24.659 1.00 96.31 89 ASP A O 1
ATOM 734 N N . LYS A 1 90 ? 24.323 2.160 -24.968 1.00 95.62 90 LYS A N 1
ATOM 735 C CA . LYS A 1 90 ? 24.219 1.804 -26.387 1.00 95.62 90 LYS A CA 1
ATOM 736 C C . LYS A 1 90 ? 24.671 0.374 -26.689 1.00 95.62 90 LYS A C 1
ATOM 738 O O . LYS A 1 90 ? 25.375 0.116 -27.662 1.00 95.62 90 LYS A O 1
ATOM 743 N N . THR A 1 91 ? 24.245 -0.569 -25.851 1.00 95.06 91 THR A N 1
ATOM 744 C CA . THR A 1 91 ? 24.655 -1.986 -25.901 1.00 95.06 91 THR A CA 1
ATOM 745 C C . THR A 1 91 ? 23.658 -2.897 -26.621 1.00 95.06 91 THR A C 1
ATOM 747 O O . THR A 1 91 ? 23.842 -4.115 -26.653 1.00 95.06 91 THR A O 1
ATOM 750 N N . LEU A 1 92 ? 22.596 -2.340 -27.210 1.00 95.38 92 LEU A N 1
ATOM 751 C CA . LEU A 1 92 ? 21.608 -3.112 -27.961 1.00 95.38 92 LEU A CA 1
ATOM 752 C C . LEU A 1 92 ? 22.209 -3.649 -29.271 1.00 95.38 92 LEU A C 1
ATOM 754 O O . LEU A 1 92 ? 22.530 -2.897 -30.191 1.00 95.38 92 LEU A O 1
ATOM 758 N N . THR A 1 93 ? 22.316 -4.973 -29.377 1.00 95.19 93 THR A N 1
ATOM 759 C CA . THR A 1 93 ? 22.842 -5.691 -30.547 1.00 95.19 93 THR A CA 1
ATOM 760 C C . THR A 1 93 ? 21.793 -6.647 -31.108 1.00 95.19 93 THR A C 1
ATOM 762 O O . THR A 1 93 ? 20.756 -6.879 -30.493 1.00 95.19 93 THR A O 1
ATOM 765 N N . ASN A 1 94 ? 22.041 -7.230 -32.285 1.00 94.94 94 ASN A N 1
ATOM 766 C CA . ASN A 1 94 ? 21.136 -8.241 -32.845 1.00 94.94 94 ASN A CA 1
ATOM 767 C C . ASN A 1 94 ? 21.044 -9.498 -31.963 1.00 94.94 94 ASN A C 1
ATOM 769 O O . ASN A 1 94 ? 20.001 -10.141 -31.943 1.00 94.94 94 ASN A O 1
ATOM 773 N N . GLU A 1 95 ? 22.106 -9.830 -31.223 1.00 95.25 95 GLU A N 1
ATOM 774 C CA . GLU A 1 95 ? 22.124 -10.974 -30.303 1.00 95.25 95 GLU A CA 1
ATOM 775 C C . GLU A 1 95 ? 21.282 -10.706 -29.049 1.00 95.25 95 GLU A C 1
ATOM 777 O O . GLU A 1 95 ? 20.562 -11.586 -28.587 1.00 95.25 95 GLU A O 1
ATOM 782 N N . THR A 1 96 ? 21.324 -9.477 -28.522 1.00 95.50 96 THR A N 1
ATOM 783 C CA . THR A 1 96 ? 20.583 -9.085 -27.310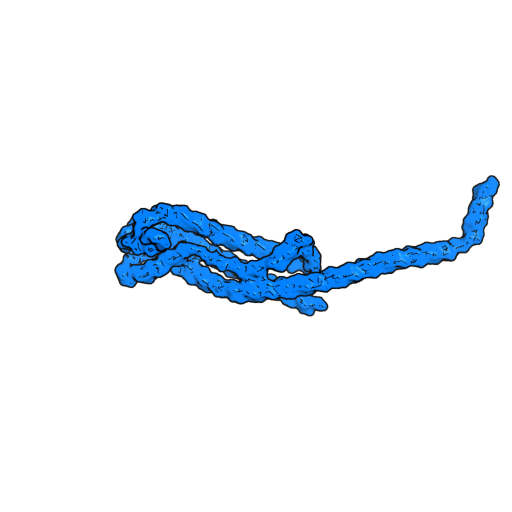 1.00 95.50 96 THR A CA 1
ATOM 784 C C . THR A 1 96 ? 19.164 -8.588 -27.588 1.00 95.50 96 THR A C 1
ATOM 786 O O . THR A 1 96 ? 18.391 -8.391 -26.650 1.00 95.50 96 THR A O 1
ATOM 789 N N . ARG A 1 97 ? 18.786 -8.424 -28.864 1.00 95.25 97 ARG A N 1
ATOM 790 C CA . ARG A 1 97 ? 17.501 -7.836 -29.266 1.00 95.25 97 ARG A CA 1
ATOM 791 C C . ARG A 1 97 ? 16.285 -8.600 -28.743 1.00 95.25 97 ARG A C 1
ATOM 793 O O . ARG A 1 97 ? 15.343 -7.966 -28.290 1.00 95.25 97 ARG A O 1
ATOM 800 N N . GLY A 1 98 ? 16.320 -9.933 -28.757 1.00 95.31 98 GLY A N 1
ATOM 801 C CA . GLY A 1 98 ? 15.198 -10.741 -28.263 1.00 95.31 98 GLY A CA 1
ATOM 802 C C . GLY A 1 98 ? 14.871 -10.449 -26.795 1.00 95.31 98 GLY A C 1
ATOM 803 O O . GLY A 1 98 ? 13.729 -10.143 -26.470 1.00 95.31 98 GLY A O 1
ATOM 804 N N . GLN A 1 99 ? 15.889 -10.445 -25.927 1.00 95.75 99 GLN A N 1
ATOM 805 C CA . GLN A 1 99 ? 15.702 -10.117 -24.511 1.00 95.75 99 GLN A CA 1
ATOM 806 C C . GLN A 1 99 ? 15.278 -8.659 -24.315 1.00 95.75 99 GLN A C 1
ATOM 808 O O . GLN A 1 99 ? 14.442 -8.373 -23.466 1.00 95.75 99 GLN A O 1
ATOM 813 N N . PHE A 1 100 ? 15.831 -7.741 -25.111 1.00 97.25 100 PHE A N 1
ATOM 814 C CA . PHE A 1 100 ? 15.442 -6.335 -25.066 1.00 97.25 100 PHE A CA 1
ATOM 815 C C . PHE A 1 100 ? 13.956 -6.140 -25.390 1.00 97.25 100 PHE A C 1
ATOM 817 O O . PHE A 1 100 ? 13.284 -5.386 -24.696 1.00 97.25 100 PHE A O 1
ATOM 824 N N . ASP A 1 101 ? 13.433 -6.826 -26.410 1.00 94.81 101 ASP A N 1
ATOM 825 C CA . ASP A 1 101 ? 12.017 -6.741 -26.784 1.00 94.81 101 ASP A CA 1
ATOM 826 C C . ASP A 1 101 ? 11.104 -7.336 -25.698 1.00 94.81 101 ASP A C 1
ATOM 828 O O . ASP A 1 101 ? 10.029 -6.799 -25.424 1.00 94.81 101 ASP A O 1
ATOM 832 N N . GLU A 1 102 ? 11.531 -8.410 -25.029 1.00 94.00 102 GLU A N 1
ATOM 833 C CA . GLU A 1 102 ? 10.832 -8.933 -23.849 1.00 94.00 102 GLU A CA 1
ATOM 834 C C . GLU A 1 102 ? 10.828 -7.909 -22.708 1.00 94.00 102 GLU A C 1
ATOM 836 O O . GLU A 1 102 ? 9.760 -7.546 -22.211 1.00 94.00 102 GLU A O 1
ATOM 841 N N . ASP A 1 103 ? 11.997 -7.384 -22.338 1.00 96.62 103 ASP A N 1
ATOM 842 C CA . ASP A 1 103 ? 12.155 -6.429 -21.238 1.00 96.62 103 ASP A CA 1
ATOM 843 C C . ASP A 1 103 ? 11.425 -5.104 -21.528 1.00 96.62 103 ASP A C 1
ATOM 845 O O . ASP A 1 103 ? 10.865 -4.484 -20.621 1.00 96.62 103 ASP A O 1
ATOM 849 N N . TRP A 1 104 ? 11.351 -4.690 -22.797 1.00 95.06 104 TRP A N 1
ATOM 850 C CA . TRP A 1 104 ? 10.608 -3.513 -23.247 1.00 95.06 104 TRP A CA 1
ATOM 851 C C . TRP A 1 104 ? 9.132 -3.576 -22.850 1.00 95.06 104 TRP A C 1
ATOM 853 O O . TRP A 1 104 ? 8.562 -2.570 -22.421 1.00 95.06 104 TRP A O 1
ATOM 863 N N . ASN A 1 105 ? 8.511 -4.757 -22.912 1.00 92.69 105 ASN A N 1
ATOM 864 C CA . ASN A 1 105 ? 7.119 -4.921 -22.493 1.00 92.69 105 ASN A CA 1
ATOM 865 C C . ASN A 1 105 ? 6.919 -4.597 -21.002 1.00 92.69 105 ASN A C 1
ATOM 867 O O . ASN A 1 105 ? 5.847 -4.130 -20.615 1.00 92.69 105 ASN A O 1
ATOM 871 N N . TYR A 1 106 ? 7.951 -4.745 -20.164 1.00 94.06 106 TYR A N 1
ATOM 872 C CA . TYR A 1 106 ? 7.876 -4.413 -18.739 1.00 94.06 106 TYR A CA 1
ATOM 873 C C . TYR A 1 106 ? 7.895 -2.904 -18.464 1.00 94.06 106 TYR A C 1
ATOM 875 O O . TYR A 1 106 ? 7.490 -2.494 -17.371 1.00 94.06 106 TYR A O 1
ATOM 883 N N . LEU A 1 107 ? 8.243 -2.055 -19.438 1.00 93.44 107 LEU A N 1
ATOM 884 C CA . LEU A 1 107 ? 8.029 -0.607 -19.326 1.00 93.44 107 LEU A CA 1
ATOM 885 C C . LEU A 1 107 ? 6.535 -0.247 -19.291 1.00 93.44 107 LEU A C 1
ATOM 887 O O . LEU A 1 107 ? 6.151 0.769 -18.714 1.00 93.44 107 LEU A O 1
ATOM 891 N N . TRP A 1 108 ? 5.680 -1.096 -19.857 1.00 90.75 108 TRP A N 1
ATOM 892 C CA . TRP A 1 108 ? 4.270 -0.796 -20.080 1.00 90.75 108 TRP A CA 1
ATOM 893 C C . TRP A 1 108 ? 3.343 -1.503 -19.097 1.00 90.75 108 TRP A C 1
ATOM 895 O O . TRP A 1 108 ? 3.654 -2.564 -18.562 1.00 90.75 108 TRP A O 1
ATOM 905 N N . GLY A 1 109 ? 2.167 -0.920 -18.864 1.00 84.81 109 GLY A N 1
ATOM 906 C CA . GLY A 1 109 ? 1.171 -1.447 -17.930 1.00 84.81 109 GLY A CA 1
ATOM 907 C C . GLY A 1 109 ? 1.531 -1.238 -16.456 1.00 84.81 109 GLY A C 1
ATOM 908 O O . GLY A 1 109 ? 2.659 -0.895 -16.097 1.00 84.81 109 GLY A O 1
ATOM 909 N N . TRP A 1 110 ? 0.546 -1.453 -15.590 1.00 80.25 110 TRP A N 1
ATOM 910 C CA . TRP A 1 110 ? 0.680 -1.332 -14.141 1.00 80.25 110 TRP A CA 1
ATOM 911 C C . TRP A 1 110 ? 0.137 -2.579 -13.449 1.00 80.25 110 TRP A C 1
ATOM 913 O O . TRP A 1 110 ? -0.744 -3.268 -13.966 1.00 80.25 110 TRP A O 1
ATOM 923 N N . LEU A 1 111 ? 0.687 -2.861 -12.274 1.00 83.31 111 LEU A N 1
ATOM 924 C CA . LEU A 1 111 ? 0.228 -3.942 -11.415 1.00 83.31 111 LEU A CA 1
ATOM 925 C C . LEU A 1 111 ? -0.876 -3.410 -10.501 1.00 83.31 111 LEU A C 1
ATOM 927 O O . LEU A 1 111 ? -0.840 -2.253 -10.078 1.00 83.31 111 LEU A O 1
ATOM 931 N N . HIS A 1 112 ? -1.863 -4.248 -10.212 1.00 79.06 112 HIS A N 1
ATOM 932 C CA . HIS A 1 112 ? -2.916 -3.926 -9.256 1.00 79.06 112 HIS A CA 1
ATOM 933 C C . HIS A 1 112 ? -2.600 -4.621 -7.939 1.00 79.06 112 HIS A C 1
ATOM 935 O O . HIS A 1 112 ? -2.245 -5.796 -7.931 1.00 79.06 112 HIS A O 1
ATOM 941 N N . LEU A 1 113 ? -2.699 -3.862 -6.851 1.00 81.31 113 LEU A N 1
ATOM 942 C CA . LEU A 1 113 ? -2.684 -4.403 -5.505 1.00 81.31 113 LEU A CA 1
ATOM 943 C C . LEU A 1 113 ? -4.128 -4.500 -5.033 1.00 81.31 113 LEU A C 1
ATOM 945 O O . LEU A 1 113 ? -4.783 -3.466 -4.871 1.00 81.31 113 LEU A O 1
ATOM 949 N N . ASP A 1 114 ? -4.576 -5.719 -4.775 1.00 79.94 114 ASP A N 1
ATOM 950 C CA . ASP A 1 114 ? -5.851 -5.973 -4.127 1.00 79.94 114 ASP A CA 1
ATOM 951 C C . ASP A 1 114 ? -5.589 -6.160 -2.632 1.00 79.94 114 ASP A C 1
ATOM 953 O O . ASP A 1 114 ? -5.101 -7.193 -2.192 1.00 79.94 114 ASP A O 1
ATOM 957 N N . PHE A 1 115 ? -5.864 -5.115 -1.852 1.00 84.44 115 PHE A N 1
ATOM 958 C CA . PHE A 1 115 ? -5.874 -5.198 -0.395 1.00 84.44 115 PHE A CA 1
ATOM 959 C C . PHE A 1 115 ? -7.325 -5.151 0.075 1.00 84.44 115 PHE A C 1
ATOM 961 O O . PHE A 1 115 ? -8.067 -4.237 -0.300 1.00 84.44 115 PHE A O 1
ATOM 968 N N . LEU A 1 116 ? -7.731 -6.107 0.906 1.00 86.75 116 LEU A N 1
ATOM 969 C CA . LEU A 1 116 ? -9.069 -6.145 1.482 1.00 86.75 116 LEU A CA 1
ATOM 970 C C . LEU A 1 116 ? -9.209 -5.033 2.520 1.00 86.75 116 LEU A C 1
ATOM 972 O O . LEU A 1 116 ? -8.695 -5.105 3.631 1.00 86.75 116 LEU A O 1
ATOM 976 N N . THR A 1 117 ? -9.910 -3.966 2.141 1.00 88.06 117 THR A N 1
ATOM 977 C CA . THR A 1 117 ? -10.210 -2.845 3.039 1.00 88.06 117 THR A CA 1
ATOM 978 C C . THR A 1 117 ? -11.625 -2.887 3.588 1.00 88.06 117 THR A C 1
ATOM 98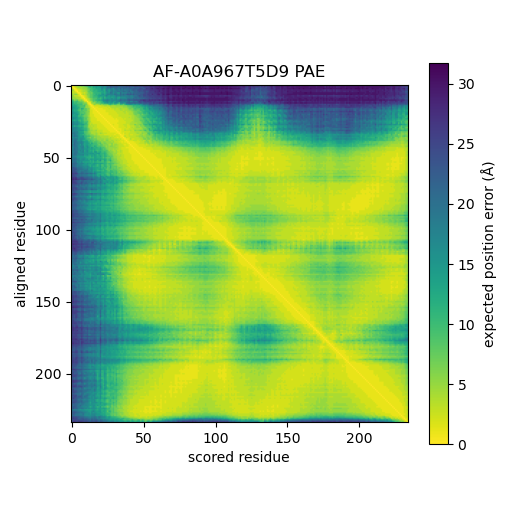0 O O . THR A 1 117 ? -12.008 -1.946 4.271 1.00 88.06 117 THR A O 1
ATOM 983 N N . THR A 1 118 ? -12.401 -3.944 3.330 1.00 91.81 118 THR A N 1
ATOM 984 C CA . THR A 1 118 ? -13.836 -4.022 3.651 1.00 91.81 118 THR A CA 1
ATOM 985 C C . THR A 1 118 ? -14.125 -3.640 5.099 1.00 91.81 118 THR A C 1
ATOM 987 O O . THR A 1 118 ? -14.930 -2.745 5.354 1.00 91.81 118 THR A O 1
ATOM 990 N N . THR A 1 119 ? -13.420 -4.251 6.047 1.00 95.00 119 THR A N 1
ATOM 991 C CA . THR A 1 119 ? -13.660 -4.023 7.479 1.00 95.00 119 THR A CA 1
ATOM 992 C C . THR A 1 119 ? -13.146 -2.670 7.940 1.00 95.00 119 THR A C 1
ATOM 994 O O . THR A 1 119 ? -13.798 -1.972 8.716 1.00 95.00 119 THR A O 1
ATOM 997 N N . LEU A 1 120 ? -11.985 -2.261 7.431 1.00 94.31 120 LEU A N 1
ATOM 998 C CA . LEU A 1 120 ? -11.408 -0.953 7.723 1.00 94.31 120 LEU A CA 1
ATOM 999 C C . LEU A 1 120 ? -12.281 0.186 7.171 1.00 94.31 120 LEU A C 1
ATOM 1001 O O . LEU A 1 120 ? -12.428 1.230 7.809 1.00 94.31 120 LEU A O 1
ATOM 1005 N N . ASP A 1 121 ? -12.872 -0.011 5.996 1.00 93.81 121 ASP A N 1
ATOM 1006 C CA . ASP A 1 121 ? -13.822 0.905 5.379 1.00 93.81 121 ASP A CA 1
ATOM 1007 C C . ASP A 1 121 ? -15.130 0.938 6.157 1.00 93.81 121 ASP A C 1
ATOM 1009 O O . ASP A 1 121 ? -15.590 2.031 6.474 1.00 93.81 121 ASP A O 1
ATOM 1013 N N . GLU A 1 122 ? -15.668 -0.212 6.573 1.00 94.94 122 GLU A N 1
ATOM 1014 C CA . GLU A 1 122 ? -16.861 -0.270 7.420 1.00 94.94 122 GLU A CA 1
ATOM 1015 C C . GLU A 1 122 ? -16.650 0.486 8.739 1.00 94.94 122 GLU A C 1
ATOM 1017 O O . GLU A 1 122 ? -17.443 1.372 9.072 1.00 94.94 122 GLU A O 1
ATOM 1022 N N . LEU A 1 123 ? -15.564 0.205 9.469 1.00 94.88 123 LEU A N 1
ATOM 1023 C CA . LEU A 1 123 ? -15.219 0.889 10.721 1.00 94.88 123 LEU A CA 1
ATOM 1024 C C . LEU A 1 123 ? -15.117 2.408 10.537 1.00 94.88 123 LEU A C 1
ATOM 1026 O O . LEU A 1 123 ? -15.550 3.180 11.395 1.00 94.88 123 LEU A O 1
ATOM 1030 N N . ARG A 1 124 ? -14.556 2.851 9.412 1.00 92.38 124 ARG A N 1
ATOM 1031 C CA . ARG A 1 124 ? -14.356 4.267 9.090 1.00 92.38 124 ARG A CA 1
ATOM 1032 C C . ARG A 1 124 ? -15.658 4.947 8.667 1.00 92.38 124 ARG A C 1
ATOM 1034 O O . ARG A 1 124 ? -15.970 6.017 9.181 1.00 92.38 124 ARG A O 1
ATOM 1041 N N . ASP A 1 125 ? -16.421 4.332 7.769 1.00 93.69 125 ASP A N 1
ATOM 1042 C CA . ASP A 1 125 ? -17.647 4.895 7.187 1.00 93.69 125 ASP A CA 1
ATOM 1043 C C . ASP A 1 125 ? -18.812 4.921 8.173 1.00 93.69 125 ASP A C 1
ATOM 1045 O O . ASP A 1 125 ? -19.650 5.820 8.126 1.00 93.69 125 ASP A O 1
ATOM 1049 N N . THR A 1 126 ? -18.842 3.976 9.111 1.00 94.44 126 THR A N 1
ATOM 1050 C CA . THR A 1 126 ? -19.845 3.939 10.183 1.00 94.44 126 THR A CA 1
ATOM 1051 C C . THR A 1 126 ? -19.424 4.721 11.431 1.00 94.44 126 THR A C 1
ATOM 1053 O O . THR A 1 126 ? -20.190 4.787 12.392 1.00 94.44 126 THR A O 1
ATOM 1056 N N . GLY A 1 127 ? -18.216 5.301 11.450 1.00 92.56 127 GLY A N 1
ATOM 1057 C CA . GLY A 1 127 ? -17.660 5.986 12.622 1.00 92.56 127 GLY A CA 1
ATOM 1058 C C . GLY A 1 127 ? -17.310 5.054 13.789 1.00 92.56 127 GLY A C 1
ATOM 1059 O O . GLY A 1 127 ? -17.020 5.528 14.882 1.00 92.56 127 GLY A O 1
ATOM 1060 N N . ARG A 1 128 ? -17.315 3.735 13.567 1.00 94.69 128 ARG A N 1
ATOM 1061 C CA . ARG A 1 128 ? -17.057 2.693 14.571 1.00 94.69 128 ARG A CA 1
ATOM 1062 C C . ARG A 1 128 ? -15.586 2.453 14.870 1.00 94.69 128 ARG A C 1
ATOM 1064 O O . ARG A 1 128 ? -15.275 1.663 15.750 1.00 94.69 128 ARG A O 1
ATOM 1071 N N . LEU A 1 129 ? -14.668 3.156 14.212 1.00 93.69 129 LEU A N 1
ATOM 1072 C CA . LEU A 1 129 ? -13.243 3.080 14.540 1.00 93.69 129 LEU A CA 1
ATOM 1073 C C . LEU A 1 129 ? -12.958 3.474 16.006 1.00 93.69 129 LEU A C 1
ATOM 1075 O O . LEU A 1 129 ? -11.930 3.090 16.559 1.00 93.69 129 LEU A O 1
ATOM 1079 N N . THR A 1 130 ? -13.872 4.207 16.658 1.00 92.81 130 THR A N 1
ATOM 1080 C CA . THR A 1 130 ? -13.820 4.500 18.099 1.00 92.81 130 THR A CA 1
ATOM 1081 C C . THR A 1 130 ? -13.966 3.257 18.987 1.00 92.81 130 THR A C 1
ATOM 1083 O O . THR A 1 130 ? -13.474 3.281 20.109 1.00 92.81 130 THR A O 1
ATOM 1086 N N . LEU A 1 131 ? -14.583 2.175 18.485 1.00 94.00 131 LEU A N 1
ATOM 1087 C CA . LEU A 1 131 ? -14.771 0.911 19.214 1.00 94.00 131 LEU A CA 1
ATOM 1088 C C . LEU A 1 131 ? -13.452 0.191 19.508 1.00 94.00 131 LEU A C 1
ATOM 1090 O O . LEU A 1 131 ? -13.372 -0.528 20.493 1.00 94.00 131 LEU A O 1
ATOM 1094 N N . ILE A 1 132 ? -12.427 0.393 18.673 1.00 95.12 132 ILE A N 1
ATOM 1095 C CA . ILE A 1 132 ? -11.082 -0.129 18.930 1.00 95.12 132 ILE A CA 1
ATOM 1096 C C . ILE A 1 132 ? -10.510 0.634 20.131 1.00 95.12 132 ILE A C 1
ATOM 1098 O O . ILE A 1 132 ? -10.206 1.817 20.015 1.00 95.12 132 ILE A O 1
ATOM 1102 N N . ARG A 1 133 ? -10.390 0.023 21.306 1.00 92.62 133 ARG A N 1
ATOM 1103 C CA . ARG A 1 133 ? -9.957 0.701 22.541 1.00 92.62 133 ARG A CA 1
ATOM 1104 C C . ARG A 1 133 ? -8.529 1.214 22.439 1.00 92.62 133 ARG A C 1
ATOM 1106 O O . ARG A 1 133 ? -8.235 2.305 22.924 1.00 92.62 133 ARG A O 1
ATOM 1113 N N . SER A 1 134 ? -7.668 0.448 21.781 1.00 94.81 134 SER A N 1
ATOM 1114 C CA . SER A 1 134 ? -6.265 0.782 21.570 1.00 94.81 134 SER A CA 1
ATOM 1115 C C . SER A 1 134 ? -6.112 1.997 20.658 1.00 94.81 134 SER A C 1
ATOM 1117 O O . SER A 1 134 ? -6.292 1.927 19.440 1.00 94.81 134 SER A O 1
ATOM 1119 N N . ASP A 1 135 ? -5.775 3.141 21.259 1.00 93.81 135 ASP A N 1
ATOM 1120 C CA . ASP A 1 135 ? -5.510 4.381 20.527 1.00 93.81 135 ASP A CA 1
ATOM 1121 C C . ASP A 1 135 ? -4.368 4.215 19.526 1.00 93.81 135 ASP A C 1
ATOM 1123 O O . ASP A 1 135 ? -4.435 4.757 18.424 1.00 93.81 135 ASP A O 1
ATOM 1127 N N . GLU A 1 136 ? -3.346 3.437 19.882 1.00 93.81 136 GLU A N 1
ATOM 1128 C CA . GLU A 1 136 ? -2.226 3.132 18.996 1.00 93.81 136 GLU A CA 1
ATOM 1129 C C . GLU A 1 136 ? -2.691 2.330 17.775 1.00 93.81 136 GLU A C 1
ATOM 1131 O O . GLU A 1 136 ? -2.452 2.759 16.645 1.00 93.81 136 GLU A O 1
ATOM 1136 N N . LEU A 1 137 ? -3.432 1.231 17.977 1.00 95.00 137 LEU A N 1
ATOM 1137 C CA . LEU A 1 137 ? -3.971 0.433 16.872 1.00 95.00 137 LEU A CA 1
ATOM 1138 C C . LEU A 1 137 ? -4.892 1.270 15.973 1.00 95.00 137 LEU A C 1
ATOM 1140 O O . LEU A 1 137 ? -4.830 1.185 14.746 1.00 95.00 137 LEU A O 1
ATOM 1144 N N . ARG A 1 138 ? -5.716 2.132 16.574 1.00 94.56 138 ARG A N 1
ATOM 1145 C CA . ARG A 1 138 ? -6.594 3.060 15.853 1.00 94.56 138 ARG A CA 1
ATOM 1146 C C . ARG A 1 138 ? -5.800 3.985 14.929 1.00 94.56 138 ARG A C 1
ATOM 1148 O O . ARG A 1 138 ? -6.177 4.158 13.770 1.00 94.56 138 ARG A O 1
ATOM 1155 N N . GLN A 1 139 ? -4.715 4.585 15.426 1.00 93.88 139 GLN A N 1
ATOM 1156 C CA . GLN A 1 139 ? -3.852 5.454 14.621 1.00 93.88 139 GLN A CA 1
ATOM 1157 C C . GLN A 1 139 ? -3.149 4.676 13.509 1.00 93.88 139 GLN A C 1
ATOM 1159 O O . GLN A 1 139 ? -3.103 5.154 12.375 1.00 93.88 139 GLN A O 1
ATOM 1164 N N . ASP A 1 140 ? -2.666 3.470 13.797 1.00 94.25 140 ASP A N 1
ATOM 1165 C CA . ASP A 1 140 ? -1.999 2.636 12.801 1.00 94.25 140 ASP A CA 1
ATOM 1166 C C . ASP A 1 140 ? -2.951 2.216 11.673 1.00 94.25 140 ASP A C 1
ATOM 1168 O O . ASP A 1 140 ? -2.573 2.287 10.504 1.00 94.25 140 ASP A O 1
ATOM 1172 N N . LEU A 1 141 ? -4.210 1.879 11.979 1.00 94.50 141 LEU A N 1
ATOM 1173 C CA . LEU A 1 141 ? -5.246 1.598 10.973 1.00 94.50 141 LEU A CA 1
ATOM 1174 C C . LEU A 1 141 ? -5.495 2.809 10.051 1.00 94.50 141 LEU A C 1
ATOM 1176 O O . LEU A 1 141 ? -5.624 2.660 8.832 1.00 94.50 141 LEU A O 1
ATOM 1180 N N . ILE A 1 142 ? -5.517 4.027 10.607 1.00 92.44 142 ILE A N 1
ATOM 1181 C CA . ILE A 1 142 ? -5.680 5.275 9.837 1.00 92.44 142 ILE A CA 1
ATOM 1182 C C . ILE A 1 142 ? -4.460 5.539 8.945 1.00 92.44 142 ILE A C 1
ATOM 1184 O O . ILE A 1 142 ? -4.601 5.889 7.765 1.00 92.44 142 ILE A O 1
ATOM 1188 N N . GLN A 1 143 ? -3.254 5.377 9.488 1.00 91.50 143 GLN A N 1
ATOM 1189 C CA . GLN A 1 143 ? -2.013 5.560 8.734 1.00 91.50 143 GLN A CA 1
ATOM 1190 C C . GLN A 1 143 ? -1.891 4.522 7.620 1.00 91.50 143 GLN A C 1
ATOM 1192 O O . GLN A 1 143 ? -1.574 4.863 6.480 1.00 91.50 143 GLN A O 1
ATOM 1197 N N . PHE A 1 144 ? -2.229 3.269 7.906 1.00 91.31 144 PHE A N 1
ATOM 1198 C CA . PHE A 1 144 ? -2.198 2.187 6.936 1.00 91.31 144 PHE A CA 1
ATOM 1199 C C . PHE A 1 144 ? -3.146 2.429 5.757 1.00 91.31 144 PHE A C 1
ATOM 1201 O O . PHE A 1 144 ? -2.749 2.309 4.596 1.00 91.31 144 PHE A O 1
ATOM 1208 N N . ARG A 1 145 ? -4.363 2.909 6.024 1.00 89.44 145 ARG A N 1
ATOM 1209 C CA . ARG A 1 145 ? -5.283 3.364 4.972 1.00 89.44 145 ARG A CA 1
ATOM 1210 C C . ARG A 1 145 ? -4.653 4.426 4.063 1.00 89.44 145 ARG A C 1
ATOM 1212 O O . ARG A 1 145 ? -4.863 4.422 2.849 1.00 89.44 145 ARG A O 1
ATOM 1219 N N . THR A 1 146 ? -3.894 5.349 4.650 1.00 88.56 146 THR A N 1
ATOM 1220 C CA . THR A 1 146 ? -3.183 6.394 3.904 1.00 88.56 146 THR A CA 1
ATOM 1221 C C . THR A 1 146 ? -2.087 5.793 3.024 1.00 88.56 146 THR A C 1
ATOM 1223 O O . THR A 1 146 ? -1.937 6.200 1.875 1.00 88.56 146 THR A O 1
ATOM 1226 N N . HIS A 1 147 ? -1.374 4.768 3.497 1.00 86.19 147 HIS A N 1
ATOM 1227 C CA . HIS A 1 147 ? -0.433 4.025 2.655 1.00 86.19 147 HIS A CA 1
ATOM 1228 C C . HIS A 1 147 ? -1.125 3.396 1.437 1.00 86.19 147 HIS A C 1
ATOM 1230 O O . HIS A 1 147 ? -0.644 3.565 0.317 1.00 86.19 147 HIS A O 1
ATOM 1236 N N . LEU A 1 148 ? -2.283 2.755 1.618 1.00 86.56 148 LEU A N 1
ATOM 1237 C CA . LEU A 1 148 ? -3.039 2.160 0.508 1.00 86.56 148 LEU A CA 1
ATOM 1238 C C . LEU A 1 148 ? -3.514 3.204 -0.518 1.00 86.56 148 LEU A C 1
ATOM 1240 O O . LEU A 1 148 ? -3.425 2.978 -1.728 1.00 86.56 148 LEU A O 1
ATOM 1244 N N . SER A 1 149 ? -3.982 4.373 -0.067 1.00 86.19 149 SER A N 1
ATOM 1245 C CA . SER A 1 149 ? -4.423 5.440 -0.978 1.00 86.19 149 SER A CA 1
ATOM 1246 C C . SER A 1 149 ? -3.263 6.045 -1.776 1.00 86.19 149 SER A C 1
ATOM 1248 O O . SER A 1 149 ? -3.405 6.320 -2.973 1.00 86.19 149 SER A O 1
ATOM 1250 N N . ILE A 1 150 ? -2.098 6.193 -1.142 1.00 85.88 150 ILE A N 1
ATOM 1251 C CA . ILE A 1 150 ? -0.862 6.628 -1.791 1.00 85.88 150 ILE A CA 1
ATOM 1252 C C . ILE A 1 150 ? -0.455 5.624 -2.877 1.00 85.88 150 ILE A C 1
ATOM 1254 O O . ILE A 1 150 ? -0.182 6.033 -4.005 1.00 85.88 150 ILE A O 1
ATOM 1258 N N . GLN A 1 151 ? -0.498 4.318 -2.592 1.00 83.56 151 GLN A N 1
ATOM 1259 C CA . GLN A 1 151 ? -0.181 3.285 -3.587 1.00 83.56 151 GLN A CA 1
ATOM 1260 C C . GLN A 1 151 ? -1.092 3.332 -4.810 1.00 83.56 151 GLN A C 1
ATOM 1262 O O . GLN A 1 151 ? -0.629 3.343 -5.952 1.00 83.56 151 GLN A O 1
ATOM 1267 N N . LYS A 1 152 ? -2.403 3.447 -4.585 1.00 85.50 152 LYS A N 1
ATOM 1268 C CA . LYS A 1 152 ? -3.377 3.598 -5.672 1.00 85.50 152 LYS A CA 1
ATOM 1269 C C . LYS A 1 152 ? -3.102 4.844 -6.523 1.00 85.50 152 LYS A C 1
ATOM 1271 O O . LYS A 1 152 ? -3.254 4.815 -7.748 1.00 85.50 152 LYS A O 1
ATOM 1276 N N . THR A 1 153 ? -2.674 5.930 -5.880 1.00 88.75 153 THR A N 1
ATOM 1277 C CA . THR A 1 153 ? -2.312 7.182 -6.555 1.00 88.75 153 THR A CA 1
ATOM 1278 C C . THR A 1 153 ? -1.073 7.005 -7.434 1.00 88.75 153 THR A C 1
ATOM 1280 O O . THR A 1 153 ? -1.082 7.461 -8.576 1.00 88.75 153 THR A O 1
ATOM 1283 N N . TYR A 1 154 ? -0.046 6.290 -6.964 1.00 86.81 154 TYR A N 1
ATOM 1284 C CA . TYR A 1 154 ? 1.132 5.968 -7.777 1.00 86.81 154 TYR A CA 1
ATOM 1285 C C . TYR A 1 154 ? 0.766 5.172 -9.035 1.00 86.81 154 TYR A C 1
ATOM 1287 O O . TYR A 1 154 ? 1.151 5.555 -10.137 1.00 86.81 154 TYR A O 1
ATOM 1295 N N . ASN A 1 155 ? -0.054 4.127 -8.910 1.00 82.88 155 ASN A N 1
ATOM 1296 C CA . ASN A 1 155 ? -0.478 3.339 -10.074 1.00 82.88 155 ASN A CA 1
ATOM 1297 C C . ASN A 1 155 ? -1.270 4.177 -11.090 1.00 82.88 155 ASN A C 1
ATOM 1299 O O . ASN A 1 155 ? -1.049 4.074 -12.297 1.00 82.88 155 ASN A O 1
ATOM 1303 N N . THR A 1 156 ? -2.139 5.069 -10.606 1.00 87.38 156 THR A N 1
ATOM 1304 C CA . THR A 1 156 ? -2.892 6.001 -11.463 1.00 87.38 156 THR A CA 1
ATOM 1305 C C . THR A 1 156 ? -1.955 6.960 -12.202 1.00 87.38 156 THR A C 1
ATOM 1307 O O . THR A 1 156 ? -2.087 7.171 -13.408 1.00 87.38 156 THR A O 1
ATOM 1310 N N . ASN A 1 157 ? -0.978 7.523 -11.492 1.00 89.19 157 ASN A N 1
ATOM 1311 C CA . ASN A 1 157 ? -0.007 8.451 -12.059 1.00 89.19 157 ASN A CA 1
ATOM 1312 C C . ASN A 1 157 ? 0.915 7.770 -13.079 1.00 89.19 157 ASN A C 1
ATOM 1314 O O . ASN A 1 157 ? 1.180 8.364 -14.124 1.00 89.19 157 ASN A O 1
ATOM 1318 N N . LEU A 1 158 ? 1.341 6.525 -12.832 1.00 87.38 158 LEU A N 1
ATOM 1319 C CA . LEU A 1 158 ? 2.082 5.726 -13.810 1.00 87.38 158 LEU A CA 1
ATOM 1320 C C . LEU A 1 158 ? 1.265 5.527 -15.086 1.00 87.38 158 LEU A C 1
ATOM 1322 O O . LEU A 1 158 ? 1.764 5.803 -16.171 1.00 87.38 158 LEU A O 1
ATOM 1326 N N . GLY A 1 159 ? 0.003 5.104 -14.966 1.00 87.69 159 GLY A N 1
ATOM 1327 C CA . GLY A 1 159 ? -0.881 4.928 -16.121 1.00 87.69 159 GLY A CA 1
ATOM 1328 C C . GLY A 1 159 ? -1.019 6.209 -16.948 1.00 87.69 159 GLY A C 1
ATOM 1329 O O . GLY A 1 159 ? -0.866 6.179 -18.169 1.00 87.69 159 GLY A O 1
ATOM 1330 N N . ASN A 1 160 ? -1.224 7.351 -16.286 1.00 89.12 160 ASN A N 1
ATOM 1331 C CA . ASN A 1 160 ? -1.291 8.657 -16.946 1.00 89.12 160 ASN A CA 1
ATOM 1332 C C . ASN A 1 160 ? 0.020 9.024 -17.653 1.00 89.12 160 ASN A C 1
ATOM 1334 O O . ASN A 1 160 ? -0.008 9.466 -18.800 1.00 89.12 160 ASN A O 1
ATOM 1338 N N . MET A 1 161 ? 1.162 8.805 -16.996 1.00 88.56 161 MET A N 1
ATOM 1339 C CA . MET A 1 161 ? 2.483 9.044 -17.577 1.00 88.56 161 MET A CA 1
ATOM 1340 C C . MET A 1 161 ? 2.710 8.175 -18.822 1.00 88.56 161 MET A C 1
ATOM 1342 O O . MET A 1 161 ? 3.106 8.689 -19.866 1.00 88.56 161 MET A O 1
ATOM 1346 N N . LEU A 1 162 ? 2.404 6.877 -18.747 1.00 90.12 162 LEU A N 1
ATOM 1347 C CA . LEU A 1 162 ? 2.548 5.948 -19.871 1.00 90.12 162 LEU A CA 1
ATOM 1348 C C . LEU A 1 162 ? 1.651 6.333 -21.055 1.00 90.12 162 LEU A C 1
ATOM 1350 O O . LEU A 1 162 ? 2.086 6.247 -22.200 1.00 90.12 162 LEU A O 1
ATOM 1354 N N . MET A 1 163 ? 0.422 6.798 -20.803 1.00 86.75 163 MET A N 1
ATOM 1355 C CA . MET A 1 163 ? -0.474 7.269 -21.867 1.00 86.75 163 MET A CA 1
ATOM 1356 C C . MET A 1 163 ? 0.074 8.497 -22.604 1.00 86.75 163 MET A C 1
ATOM 1358 O O . MET A 1 163 ? -0.073 8.584 -23.824 1.00 86.75 163 MET A O 1
ATOM 1362 N N . LEU A 1 164 ? 0.714 9.431 -21.890 1.00 87.56 164 LEU A N 1
ATOM 1363 C CA . LEU A 1 164 ? 1.357 10.596 -22.507 1.00 87.56 164 LEU A CA 1
ATOM 1364 C C . LEU A 1 164 ? 2.514 10.160 -23.414 1.00 87.56 164 LEU A C 1
ATOM 1366 O O . LEU A 1 164 ? 2.547 10.532 -24.587 1.00 87.56 164 LEU A O 1
ATOM 1370 N N . TYR A 1 165 ? 3.384 9.284 -22.908 1.00 87.50 165 TYR A N 1
ATOM 1371 C CA . TYR A 1 165 ? 4.524 8.768 -23.665 1.00 87.50 165 TYR A CA 1
ATOM 1372 C C . TYR A 1 165 ? 4.140 7.902 -24.859 1.00 87.50 165 TYR A C 1
ATOM 1374 O O . TYR A 1 165 ? 4.801 7.963 -25.891 1.00 87.50 165 TYR A O 1
ATOM 1382 N N . TYR A 1 166 ? 3.067 7.112 -24.767 1.00 85.25 166 TYR A N 1
ATOM 1383 C CA . TYR A 1 166 ? 2.624 6.269 -25.879 1.00 85.25 166 TYR A CA 1
ATOM 1384 C C . TYR A 1 166 ? 2.372 7.093 -27.150 1.00 85.25 166 TYR A C 1
ATOM 1386 O O . TYR A 1 166 ? 2.767 6.693 -28.246 1.00 85.25 166 TYR A O 1
ATOM 1394 N N . LYS A 1 167 ? 1.766 8.279 -27.004 1.00 80.62 167 LYS A N 1
ATOM 1395 C CA . LYS A 1 167 ? 1.523 9.188 -28.128 1.00 80.62 167 LYS A CA 1
ATOM 1396 C C . LYS A 1 167 ? 2.831 9.682 -28.750 1.00 80.62 167 LYS A C 1
ATOM 1398 O O . LYS A 1 167 ? 2.937 9.699 -29.971 1.00 80.62 167 LYS A O 1
ATOM 1403 N N . GLU A 1 168 ? 3.800 10.054 -27.921 1.00 81.88 168 GLU A N 1
ATOM 1404 C CA . GLU A 1 168 ? 5.090 10.608 -28.352 1.00 81.88 168 GLU A CA 1
ATOM 1405 C C . GLU A 1 168 ? 5.997 9.547 -28.993 1.00 81.88 168 GLU A C 1
ATOM 1407 O O . GLU A 1 168 ? 6.641 9.801 -30.004 1.00 81.88 168 GLU A O 1
ATOM 1412 N N . LEU A 1 169 ? 6.006 8.329 -28.452 1.00 85.81 169 LEU A N 1
ATOM 1413 C CA . LEU A 1 169 ? 6.940 7.281 -28.865 1.00 85.81 169 LEU A CA 1
ATOM 1414 C C . LEU A 1 169 ? 6.454 6.447 -30.044 1.00 85.81 169 LEU A C 1
ATOM 1416 O O . LEU A 1 169 ? 7.275 5.790 -30.686 1.00 85.81 169 LEU A O 1
ATOM 1420 N N . SER A 1 170 ? 5.148 6.428 -30.325 1.00 79.50 170 SER A N 1
ATOM 1421 C CA . SER A 1 170 ? 4.560 5.533 -31.332 1.00 79.50 170 SER A CA 1
ATOM 1422 C C . SER A 1 170 ? 5.179 5.678 -32.730 1.00 79.50 170 SER A C 1
ATOM 1424 O O . SER A 1 170 ? 5.369 4.673 -33.416 1.00 79.50 170 SER A O 1
ATOM 1426 N N . GLU A 1 171 ? 5.567 6.891 -33.133 1.00 80.12 171 GLU A N 1
ATOM 1427 C CA . GLU A 1 171 ? 6.198 7.148 -34.436 1.00 80.12 171 GLU A CA 1
ATOM 1428 C C . GLU A 1 171 ? 7.652 6.649 -34.492 1.00 80.12 171 GLU A C 1
ATOM 1430 O O . GLU A 1 171 ? 8.086 6.075 -35.491 1.00 80.12 171 GLU A O 1
ATOM 1435 N N . VAL A 1 172 ? 8.385 6.817 -33.392 1.00 83.31 172 VAL A N 1
ATOM 1436 C CA . VAL A 1 172 ? 9.834 6.578 -33.278 1.00 83.31 172 VAL A CA 1
ATOM 1437 C C . VAL A 1 172 ? 10.138 5.096 -33.085 1.00 83.31 172 VAL A C 1
ATOM 1439 O O . VAL A 1 172 ? 11.035 4.522 -33.698 1.00 83.31 172 VAL A O 1
ATOM 1442 N N . THR A 1 173 ? 9.336 4.450 -32.245 1.00 86.06 173 THR A N 1
ATOM 1443 C CA . THR A 1 173 ? 9.424 3.017 -31.931 1.00 86.06 173 THR A CA 1
ATOM 1444 C C . THR A 1 173 ? 8.728 2.136 -32.968 1.00 86.06 173 THR A C 1
ATOM 1446 O O . THR A 1 173 ? 8.895 0.910 -32.956 1.00 86.06 173 THR A O 1
ATOM 1449 N N . ARG A 1 174 ? 7.931 2.761 -33.850 1.00 85.62 174 ARG A N 1
ATOM 1450 C CA . ARG A 1 174 ? 7.078 2.107 -34.849 1.00 85.62 174 ARG A CA 1
ATOM 1451 C C . ARG A 1 174 ? 6.295 0.945 -34.242 1.00 85.62 174 ARG A C 1
ATOM 1453 O O . ARG A 1 174 ? 6.183 -0.109 -34.860 1.00 85.62 174 ARG A O 1
ATOM 1460 N N . MET A 1 175 ? 5.802 1.112 -33.013 1.00 85.88 175 MET A N 1
ATOM 1461 C CA . MET A 1 175 ? 5.124 0.036 -32.296 1.00 85.88 175 MET A CA 1
ATOM 1462 C C . MET A 1 175 ? 3.959 -0.513 -33.120 1.00 85.88 175 MET A C 1
ATOM 1464 O O . MET A 1 175 ? 3.177 0.237 -33.714 1.00 85.88 175 MET A O 1
ATOM 1468 N N . LYS A 1 176 ? 3.831 -1.840 -33.156 1.00 84.69 176 LYS A N 1
ATOM 1469 C CA . LYS A 1 176 ? 2.726 -2.486 -33.862 1.00 84.69 176 LYS A CA 1
ATOM 1470 C C . LYS A 1 176 ? 1.392 -2.061 -33.226 1.00 84.69 176 LYS A C 1
ATOM 1472 O O . LYS A 1 176 ? 1.241 -2.193 -32.008 1.00 84.69 176 LYS A O 1
ATOM 1477 N N . PRO A 1 177 ? 0.407 -1.592 -34.019 1.00 79.25 177 PRO A N 1
ATOM 1478 C CA . PRO A 1 177 ? -0.838 -1.043 -33.489 1.00 79.25 177 PRO A CA 1
ATOM 1479 C C . PRO A 1 177 ? -1.543 -1.983 -32.506 1.00 79.25 177 PRO A C 1
ATOM 1481 O O . PRO A 1 177 ? -1.763 -3.155 -32.807 1.00 79.25 177 PRO A O 1
ATOM 1484 N N . GLY A 1 178 ? -1.920 -1.452 -31.340 1.00 76.38 178 GLY A N 1
ATOM 1485 C CA . GLY A 1 178 ? -2.605 -2.212 -30.289 1.00 76.38 178 GLY A CA 1
ATOM 1486 C C . GLY A 1 178 ? -1.693 -3.121 -29.459 1.00 76.38 178 GLY A C 1
ATOM 1487 O O . GLY A 1 178 ? -2.196 -3.901 -28.655 1.00 76.38 178 GLY A O 1
ATOM 1488 N N . THR A 1 179 ? -0.374 -3.029 -29.637 1.00 82.94 179 THR A N 1
ATOM 1489 C CA . THR A 1 179 ? 0.628 -3.776 -28.866 1.00 82.94 179 THR A CA 1
ATOM 1490 C C . THR A 1 179 ? 1.783 -2.857 -28.466 1.00 82.94 179 THR A C 1
ATOM 1492 O O . THR A 1 179 ? 1.889 -1.737 -28.965 1.00 82.94 179 THR A O 1
ATOM 1495 N N . PHE A 1 180 ? 2.674 -3.349 -27.607 1.00 85.25 180 PHE A N 1
ATOM 1496 C CA . PHE A 1 180 ? 3.940 -2.683 -27.288 1.00 85.25 180 PHE A CA 1
ATOM 1497 C C . PHE A 1 180 ? 5.132 -3.290 -28.047 1.00 85.25 180 PHE A C 1
ATOM 1499 O O . PHE A 1 180 ? 6.278 -3.017 -27.714 1.00 85.25 180 PHE A O 1
ATOM 1506 N N . GLU A 1 181 ? 4.875 -4.112 -29.070 1.00 87.00 181 GLU A N 1
ATOM 1507 C CA . GLU A 1 181 ? 5.905 -4.768 -29.882 1.00 87.00 181 GLU A CA 1
ATOM 1508 C C . GLU A 1 181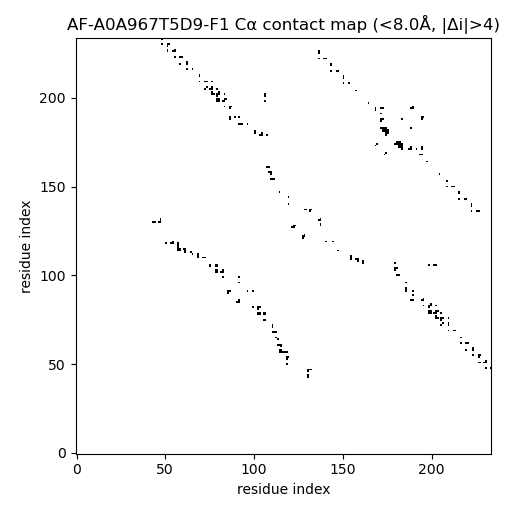 ? 6.652 -3.733 -30.742 1.00 87.00 181 GLU A C 1
ATOM 1510 O O . GLU A 1 181 ? 6.032 -3.001 -31.520 1.00 87.00 181 GLU A O 1
ATOM 1515 N N . LEU A 1 182 ? 7.979 -3.675 -30.602 1.00 91.75 182 LEU A N 1
ATOM 1516 C CA . LEU A 1 182 ? 8.856 -2.752 -31.324 1.00 91.75 182 LEU A CA 1
ATOM 1517 C C . LEU A 1 182 ? 9.112 -3.219 -32.762 1.00 91.75 182 LEU A C 1
ATOM 1519 O O . LEU A 1 182 ? 9.570 -4.339 -32.971 1.00 91.75 182 LEU A O 1
ATOM 1523 N N . LEU A 1 183 ? 8.923 -2.335 -33.751 1.00 90.25 183 LEU A N 1
ATOM 1524 C CA . LEU A 1 183 ? 9.291 -2.612 -35.153 1.00 90.25 183 LEU A CA 1
ATOM 1525 C C . LEU A 1 183 ? 10.538 -1.839 -35.618 1.00 90.25 183 LEU A C 1
ATOM 1527 O O . LEU A 1 183 ? 11.059 -2.110 -36.703 1.00 90.25 183 LEU A O 1
ATOM 1531 N N . SER A 1 184 ? 11.023 -0.881 -34.823 1.00 90.81 184 SER A N 1
ATOM 1532 C CA . SER A 1 184 ? 12.232 -0.106 -35.131 1.00 90.81 184 SER A CA 1
ATOM 1533 C C . SER A 1 184 ? 13.511 -0.932 -35.012 1.00 90.81 184 SER A C 1
ATOM 1535 O O . SER A 1 184 ? 13.612 -1.867 -34.208 1.00 90.81 184 SER A O 1
ATOM 1537 N N . ARG A 1 185 ? 14.521 -0.571 -35.807 1.00 91.38 185 ARG A N 1
ATOM 1538 C CA . ARG A 1 185 ? 15.857 -1.187 -35.772 1.00 91.38 185 ARG A CA 1
ATOM 1539 C C . ARG A 1 185 ? 16.639 -0.730 -34.541 1.00 91.38 185 ARG A C 1
ATOM 1541 O O . ARG A 1 185 ? 16.332 0.299 -33.954 1.00 91.38 185 ARG A O 1
ATOM 1548 N N . ASN A 1 186 ? 17.684 -1.473 -34.182 1.00 92.75 186 ASN A N 1
ATOM 1549 C CA . ASN A 1 186 ? 18.523 -1.143 -33.024 1.00 92.75 186 ASN A CA 1
ATOM 1550 C C . ASN A 1 186 ? 19.122 0.266 -33.132 1.00 92.75 186 ASN A C 1
ATOM 1552 O O . ASN A 1 186 ? 19.026 1.038 -32.191 1.00 92.75 186 ASN A O 1
ATOM 1556 N N . GLU A 1 187 ? 19.685 0.610 -34.292 1.00 90.88 187 GLU A N 1
ATOM 1557 C CA . GLU A 1 187 ? 20.287 1.925 -34.561 1.00 90.88 187 GLU A CA 1
ATOM 1558 C C . GLU A 1 187 ?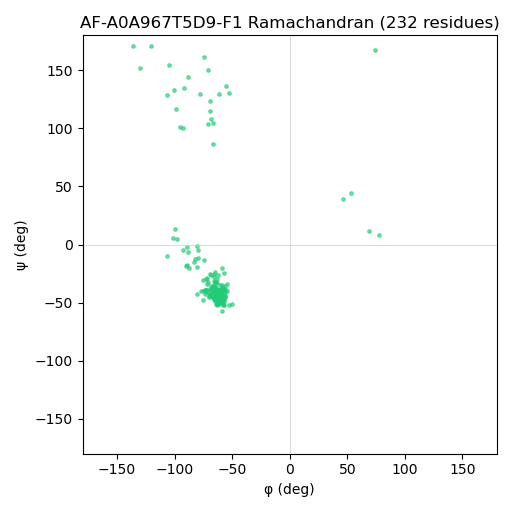 19.273 3.064 -34.372 1.00 90.88 187 GLU A C 1
ATOM 1560 O O . GLU A 1 187 ? 19.575 4.044 -33.703 1.00 90.88 187 GLU A O 1
ATOM 1565 N N . GLU A 1 188 ? 18.042 2.882 -34.869 1.00 90.50 188 GLU A N 1
ATOM 1566 C CA . GLU A 1 188 ? 16.951 3.855 -34.713 1.00 90.50 188 GLU A CA 1
ATOM 1567 C C . GLU A 1 188 ? 16.602 4.065 -33.228 1.00 90.50 188 GLU A C 1
ATOM 1569 O O . GLU A 1 188 ? 16.401 5.190 -32.797 1.00 90.50 188 GLU A O 1
ATOM 1574 N N . LEU A 1 189 ? 16.577 3.004 -32.413 1.00 91.00 189 LEU A N 1
ATOM 1575 C CA . LEU A 1 189 ? 16.277 3.115 -30.978 1.00 91.00 189 LEU A CA 1
ATOM 1576 C C . LEU A 1 189 ? 17.416 3.767 -30.174 1.00 91.00 189 LEU A C 1
ATOM 1578 O O . LEU A 1 189 ? 17.153 4.462 -29.195 1.00 91.00 189 LEU A O 1
ATOM 1582 N N . LEU A 1 190 ? 18.672 3.529 -30.563 1.00 92.62 190 LEU A N 1
ATOM 1583 C CA . LEU A 1 190 ? 19.869 3.999 -29.849 1.00 92.62 190 LEU A CA 1
ATOM 1584 C C . LEU A 1 190 ? 20.239 5.465 -30.129 1.00 92.62 190 LEU A C 1
ATOM 1586 O O . LEU A 1 190 ? 21.023 6.060 -29.378 1.00 92.62 190 LEU A O 1
ATOM 1590 N N . GLU A 1 191 ? 19.743 6.039 -31.224 1.00 90.12 191 GLU A N 1
ATOM 1591 C CA . GLU A 1 191 ? 19.972 7.445 -31.583 1.00 90.12 191 GLU A CA 1
ATOM 1592 C C . GLU A 1 191 ? 18.911 8.393 -31.003 1.00 90.12 191 GLU A C 1
ATOM 1594 O O . GLU A 1 191 ? 19.156 9.592 -30.875 1.00 90.12 191 GLU A O 1
ATOM 1599 N N . GLU A 1 192 ? 17.767 7.857 -30.585 1.00 90.94 192 GLU A N 1
ATOM 1600 C CA . GLU A 1 192 ? 16.597 8.632 -30.183 1.00 90.94 192 GLU A CA 1
ATOM 1601 C C . GLU A 1 192 ? 16.580 8.911 -28.670 1.00 90.94 192 GLU A C 1
ATOM 1603 O O . GLU A 1 192 ? 16.160 8.084 -27.858 1.00 90.94 192 GLU A O 1
ATOM 1608 N N . GLU A 1 193 ? 16.995 10.121 -28.274 1.00 91.00 193 GLU A N 1
ATOM 1609 C CA . GLU A 1 193 ? 17.076 10.555 -26.864 1.00 91.00 193 GLU A CA 1
ATOM 1610 C C . GLU A 1 193 ? 15.750 10.382 -26.101 1.00 91.00 193 GLU A C 1
ATOM 1612 O O . GLU A 1 193 ? 15.732 10.040 -24.914 1.00 91.00 193 GLU A O 1
ATOM 1617 N N . GLN A 1 194 ? 14.626 10.569 -26.790 1.00 91.44 194 GLN A N 1
ATOM 1618 C CA . GLN A 1 194 ? 13.282 10.391 -26.241 1.00 91.44 194 GLN A CA 1
ATOM 1619 C C . GLN A 1 194 ? 12.982 8.946 -25.810 1.00 91.44 194 GLN A C 1
ATOM 1621 O O . GLN A 1 194 ? 12.306 8.743 -24.801 1.00 91.44 194 GLN A O 1
ATOM 1626 N N . VAL A 1 195 ? 13.529 7.939 -26.505 1.00 93.69 195 VAL A N 1
ATOM 1627 C CA . VAL A 1 195 ? 13.335 6.518 -26.163 1.00 93.69 195 VAL A CA 1
ATOM 1628 C C . VAL A 1 195 ? 14.069 6.188 -24.864 1.00 93.69 195 VAL A C 1
ATOM 1630 O O . VAL A 1 195 ? 13.489 5.587 -23.957 1.00 93.69 195 VAL A O 1
ATOM 1633 N N . TYR A 1 196 ? 15.318 6.645 -24.735 1.00 94.62 196 TYR A N 1
ATOM 1634 C CA . TYR A 1 196 ? 16.072 6.525 -23.487 1.00 94.62 196 TYR A CA 1
ATOM 1635 C C . TYR A 1 196 ? 15.396 7.285 -22.340 1.00 94.62 196 TYR A C 1
ATOM 1637 O O . TYR A 1 196 ? 15.216 6.728 -21.258 1.00 94.62 196 TYR A O 1
ATOM 1645 N N . THR A 1 197 ? 14.988 8.535 -22.575 1.00 94.69 197 THR A N 1
ATOM 1646 C CA . THR A 1 197 ? 14.340 9.376 -21.558 1.00 94.69 197 THR A CA 1
ATOM 1647 C C . THR A 1 197 ? 13.095 8.699 -20.997 1.00 94.69 197 THR A C 1
ATOM 1649 O O . THR A 1 197 ? 12.936 8.627 -19.778 1.00 94.69 197 THR A O 1
ATOM 1652 N N . PHE A 1 198 ? 12.256 8.140 -21.870 1.00 94.88 198 PHE A N 1
ATOM 1653 C CA . PHE A 1 198 ? 11.099 7.351 -21.470 1.00 94.88 198 PHE A CA 1
ATOM 1654 C C . PHE A 1 198 ? 11.486 6.140 -20.618 1.00 94.88 198 PHE A C 1
ATOM 1656 O O . PHE A 1 198 ? 11.016 6.013 -19.485 1.00 94.88 198 PHE A O 1
ATOM 1663 N N . ALA A 1 199 ? 12.357 5.269 -21.138 1.00 96.00 199 ALA A N 1
ATOM 1664 C CA . ALA A 1 199 ? 12.737 4.038 -20.452 1.00 96.00 199 ALA A CA 1
ATOM 1665 C C . ALA A 1 199 ? 13.342 4.330 -19.071 1.00 96.00 199 ALA A C 1
ATOM 1667 O O . ALA A 1 199 ? 12.988 3.688 -18.084 1.00 96.00 199 ALA A O 1
ATOM 1668 N N . ASN A 1 200 ? 14.199 5.350 -18.983 1.00 96.81 200 ASN A N 1
ATOM 1669 C CA . ASN A 1 200 ? 14.826 5.771 -17.739 1.00 96.81 200 ASN A CA 1
ATOM 1670 C C . ASN A 1 200 ? 13.811 6.333 -16.733 1.00 96.81 200 ASN A C 1
ATOM 1672 O O . ASN A 1 200 ? 13.836 5.954 -15.563 1.00 96.81 200 ASN A O 1
ATOM 1676 N N . GLN A 1 201 ? 12.887 7.199 -17.163 1.00 95.12 201 GLN A N 1
ATOM 1677 C CA . GLN A 1 201 ? 11.856 7.732 -16.267 1.00 95.12 201 GLN A CA 1
ATOM 1678 C C . GLN A 1 201 ? 10.927 6.637 -15.744 1.00 95.12 201 GLN A C 1
ATOM 1680 O O . GLN A 1 201 ? 10.628 6.609 -14.550 1.00 95.12 201 GLN A O 1
ATOM 1685 N N . VAL A 1 202 ? 10.513 5.708 -16.607 1.00 95.25 202 VAL A N 1
ATOM 1686 C CA . VAL A 1 202 ? 9.697 4.560 -16.202 1.00 95.25 202 VAL A CA 1
ATOM 1687 C C . VAL A 1 202 ? 10.459 3.669 -15.223 1.00 95.25 202 VAL A C 1
ATOM 1689 O O . VAL A 1 202 ? 9.896 3.311 -14.191 1.00 95.25 202 VAL A O 1
ATOM 1692 N N . ALA A 1 203 ? 11.732 3.361 -15.485 1.00 96.44 203 ALA A N 1
ATOM 1693 C CA . ALA A 1 203 ? 12.552 2.545 -14.590 1.00 96.44 203 ALA A CA 1
ATOM 1694 C C . ALA A 1 203 ? 12.717 3.180 -13.200 1.00 96.44 203 ALA A C 1
ATOM 1696 O O . ALA A 1 203 ? 12.542 2.509 -12.177 1.00 96.44 203 ALA A O 1
ATOM 1697 N N . ILE A 1 204 ? 12.996 4.488 -13.147 1.00 95.69 204 ILE A N 1
ATOM 1698 C CA . ILE A 1 204 ? 13.080 5.248 -11.891 1.00 95.69 204 ILE A CA 1
ATOM 1699 C C . ILE A 1 204 ? 11.742 5.202 -11.155 1.00 95.69 204 ILE A C 1
ATOM 1701 O O . ILE A 1 204 ? 11.704 4.917 -9.957 1.00 95.69 204 ILE A O 1
ATOM 1705 N N . TYR A 1 205 ? 10.642 5.458 -11.865 1.00 94.25 205 TYR A N 1
ATOM 1706 C CA . TYR A 1 205 ? 9.315 5.474 -11.269 1.00 94.25 205 TYR A CA 1
ATOM 1707 C C . TYR A 1 205 ? 8.933 4.104 -10.706 1.00 94.25 205 TYR A C 1
ATOM 1709 O O . TYR A 1 205 ? 8.543 4.002 -9.549 1.00 94.25 205 TYR A O 1
ATOM 1717 N N . GLN A 1 206 ? 9.093 3.035 -11.485 1.00 93.75 206 GLN A N 1
ATOM 1718 C CA . GLN A 1 206 ? 8.799 1.671 -11.043 1.00 93.75 206 GLN A CA 1
ATOM 1719 C C . GLN A 1 206 ? 9.644 1.269 -9.827 1.00 93.75 206 GLN A C 1
ATOM 1721 O O . GLN A 1 206 ? 9.107 0.682 -8.889 1.00 93.75 206 GLN A O 1
ATOM 1726 N N . SER A 1 207 ? 10.925 1.652 -9.796 1.00 94.75 207 SER A N 1
ATOM 1727 C CA . SER A 1 207 ? 11.803 1.423 -8.640 1.00 94.75 207 SER A CA 1
ATOM 1728 C C . SER A 1 207 ? 11.313 2.167 -7.392 1.00 94.75 207 SER A C 1
ATOM 1730 O O . SER A 1 207 ? 11.290 1.604 -6.301 1.00 94.75 207 SER A O 1
ATOM 1732 N N . LEU A 1 208 ? 10.867 3.418 -7.545 1.00 92.69 208 LEU A N 1
ATOM 1733 C CA . LEU A 1 208 ? 10.298 4.203 -6.448 1.00 92.69 208 LEU A CA 1
ATOM 1734 C C . LEU A 1 208 ? 9.014 3.567 -5.896 1.00 92.69 208 LEU A C 1
ATOM 1736 O O . LEU A 1 208 ? 8.860 3.442 -4.680 1.00 92.69 208 LEU A O 1
ATOM 1740 N N . VAL A 1 209 ? 8.094 3.156 -6.775 1.00 90.75 209 VAL A N 1
ATOM 1741 C CA . VAL A 1 209 ? 6.832 2.529 -6.351 1.00 90.75 209 VAL A CA 1
ATOM 1742 C C . VAL A 1 209 ? 7.101 1.188 -5.667 1.00 90.75 209 VAL A C 1
ATOM 1744 O O . VAL A 1 209 ? 6.458 0.894 -4.661 1.00 90.75 209 VAL A O 1
ATOM 1747 N N . LEU A 1 210 ? 8.079 0.403 -6.138 1.00 93.31 210 LEU A N 1
ATOM 1748 C CA . LEU A 1 210 ? 8.506 -0.839 -5.482 1.00 93.31 210 LEU A CA 1
ATOM 1749 C C . LEU A 1 210 ? 8.965 -0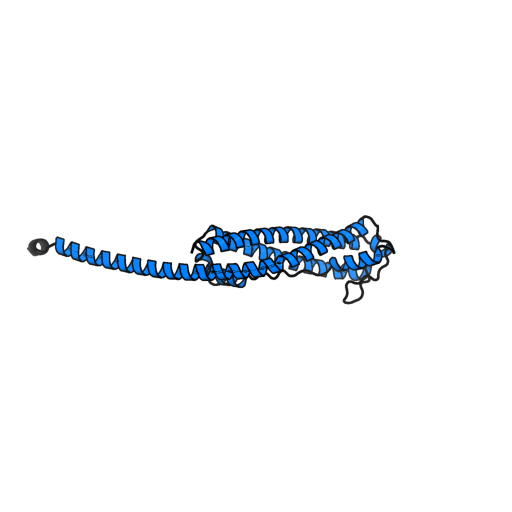.595 -4.039 1.00 93.31 210 LEU A C 1
ATOM 1751 O O . LEU A 1 210 ? 8.499 -1.272 -3.124 1.00 93.31 210 LEU A O 1
ATOM 1755 N N . GLU A 1 211 ? 9.838 0.383 -3.807 1.00 92.62 211 GLU A N 1
ATOM 1756 C CA . GLU A 1 211 ? 10.330 0.681 -2.454 1.00 92.62 211 GLU A CA 1
ATOM 1757 C C . GLU A 1 211 ? 9.208 1.180 -1.527 1.00 92.62 211 GLU A C 1
ATOM 1759 O O . GLU A 1 211 ? 9.116 0.790 -0.355 1.00 92.62 211 GLU A O 1
ATOM 1764 N N . GLN A 1 212 ? 8.272 1.967 -2.062 1.00 89.19 212 GLN A N 1
ATOM 1765 C CA . GLN A 1 212 ? 7.079 2.369 -1.319 1.00 89.19 212 GLN A CA 1
ATOM 1766 C C . GLN A 1 212 ? 6.173 1.167 -0.999 1.00 89.19 212 GLN A C 1
ATOM 1768 O O . GLN A 1 212 ? 5.587 1.103 0.089 1.00 89.19 212 GLN A O 1
ATOM 1773 N N . ALA A 1 213 ? 6.041 0.211 -1.926 1.00 90.75 213 ALA A N 1
ATOM 1774 C CA . ALA A 1 213 ? 5.269 -1.020 -1.744 1.00 90.75 213 ALA A CA 1
ATOM 1775 C C . ALA A 1 213 ? 5.875 -1.907 -0.659 1.00 90.75 213 ALA A C 1
ATOM 1777 O O . ALA A 1 213 ? 5.155 -2.284 0.263 1.00 90.75 213 ALA A O 1
ATOM 1778 N N . LYS A 1 214 ? 7.196 -2.117 -0.676 1.00 92.69 214 LYS A N 1
ATOM 1779 C CA . LYS A 1 214 ? 7.926 -2.816 0.395 1.00 92.69 214 LYS A CA 1
ATOM 1780 C C . LYS A 1 214 ? 7.698 -2.160 1.760 1.00 92.69 214 LYS A C 1
ATOM 1782 O O . LYS A 1 214 ? 7.424 -2.845 2.742 1.00 92.69 214 LYS A O 1
ATOM 1787 N N . THR A 1 215 ? 7.733 -0.828 1.817 1.00 90.44 215 THR A N 1
ATOM 1788 C CA . THR A 1 215 ? 7.460 -0.074 3.055 1.00 90.44 215 THR A CA 1
ATOM 1789 C C . THR A 1 215 ? 6.023 -0.284 3.548 1.00 90.44 215 THR A C 1
ATOM 1791 O O . THR A 1 215 ? 5.787 -0.462 4.743 1.00 90.44 215 THR A O 1
ATOM 1794 N N . SER A 1 216 ? 5.053 -0.287 2.629 1.00 90.00 216 SER A N 1
ATOM 1795 C CA . SER A 1 216 ? 3.629 -0.471 2.954 1.00 90.00 216 SER A CA 1
ATOM 1796 C C . SER A 1 216 ? 3.341 -1.898 3.426 1.00 90.00 216 SER A C 1
ATOM 1798 O O . SER A 1 216 ? 2.602 -2.078 4.390 1.00 90.00 216 SER A O 1
ATOM 1800 N N . TYR A 1 217 ? 3.990 -2.887 2.813 1.00 92.38 217 TYR A N 1
ATOM 1801 C CA . TYR A 1 217 ? 3.951 -4.283 3.237 1.00 92.38 217 TYR A CA 1
ATOM 1802 C C . TYR A 1 217 ? 4.486 -4.447 4.665 1.00 92.38 217 TYR A C 1
ATOM 1804 O O . TYR A 1 217 ? 3.792 -4.972 5.528 1.00 92.38 217 TYR A O 1
ATOM 1812 N N . GLN A 1 218 ? 5.659 -3.881 4.977 1.00 91.75 218 GLN A N 1
ATOM 1813 C CA . GLN A 1 218 ? 6.208 -3.912 6.341 1.00 91.75 218 GLN A CA 1
ATOM 1814 C C . GLN A 1 218 ? 5.306 -3.216 7.371 1.00 91.75 218 GLN A C 1
ATOM 1816 O O . GLN A 1 218 ? 5.265 -3.610 8.540 1.00 91.75 218 GLN A O 1
ATOM 1821 N N . ALA A 1 219 ? 4.616 -2.141 6.980 1.00 91.12 219 ALA A N 1
ATOM 1822 C CA . ALA A 1 219 ? 3.626 -1.496 7.838 1.00 91.12 219 ALA A CA 1
ATOM 1823 C C . ALA A 1 219 ? 2.430 -2.424 8.096 1.00 91.12 219 ALA A C 1
ATOM 1825 O O . ALA A 1 219 ? 2.012 -2.562 9.242 1.00 91.12 219 ALA A O 1
ATOM 1826 N N . ALA A 1 220 ? 1.943 -3.114 7.065 1.00 92.94 220 ALA A N 1
ATOM 1827 C CA . ALA A 1 220 ? 0.842 -4.059 7.184 1.00 92.94 220 ALA A CA 1
ATOM 1828 C C . ALA A 1 220 ? 1.181 -5.276 8.040 1.00 92.94 220 ALA A C 1
ATOM 1830 O O . ALA A 1 220 ? 0.386 -5.635 8.898 1.00 92.94 220 ALA A O 1
ATOM 1831 N N . THR A 1 221 ? 2.369 -5.866 7.879 1.00 94.69 221 THR A N 1
ATOM 1832 C CA . THR A 1 221 ? 2.813 -6.995 8.710 1.00 94.69 221 THR A CA 1
ATOM 1833 C C . THR A 1 221 ? 2.863 -6.607 10.188 1.00 94.69 221 THR A C 1
ATOM 1835 O O . THR A 1 221 ? 2.401 -7.354 11.046 1.00 94.69 221 THR A O 1
ATOM 1838 N N . ARG A 1 222 ? 3.389 -5.414 10.503 1.00 94.12 222 ARG A N 1
ATOM 1839 C CA . ARG A 1 222 ? 3.422 -4.904 11.885 1.00 94.12 222 ARG A CA 1
ATOM 1840 C C . ARG A 1 222 ? 2.020 -4.653 12.433 1.00 94.12 222 ARG A C 1
ATOM 1842 O O . ARG A 1 222 ? 1.751 -4.977 13.584 1.00 94.12 222 ARG A O 1
ATOM 1849 N N . LEU A 1 223 ? 1.137 -4.091 11.614 1.00 95.38 223 LEU A N 1
ATOM 1850 C CA . LEU A 1 223 ? -0.250 -3.840 11.988 1.00 95.38 223 LEU A CA 1
ATOM 1851 C C . LEU A 1 223 ? -1.021 -5.146 12.223 1.00 95.38 223 LEU A C 1
ATOM 1853 O O . LEU A 1 223 ? -1.710 -5.268 13.230 1.00 95.38 223 LEU A O 1
ATOM 1857 N N . HIS A 1 224 ? -0.838 -6.150 11.365 1.00 96.25 224 HIS A N 1
ATOM 1858 C CA . HIS A 1 224 ? -1.431 -7.478 11.534 1.00 96.25 224 HIS A CA 1
ATOM 1859 C C . HIS A 1 224 ? -0.991 -8.137 12.844 1.00 96.25 224 HIS A C 1
ATOM 1861 O O . HIS A 1 224 ? -1.824 -8.635 13.594 1.00 96.25 224 HIS A O 1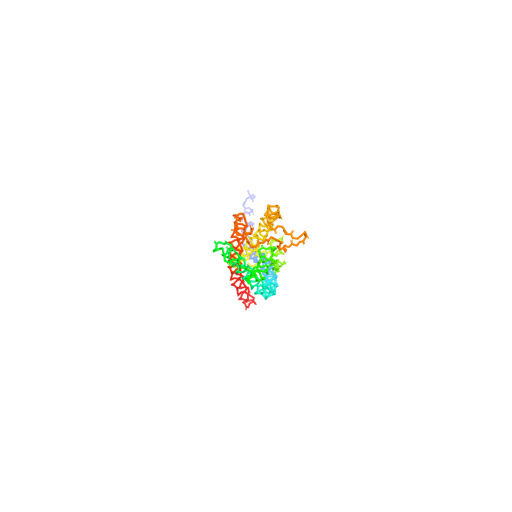
ATOM 1867 N N . GLN A 1 225 ? 0.295 -8.042 13.194 1.00 96.25 225 GLN A N 1
ATOM 1868 C CA . GLN A 1 225 ? 0.798 -8.531 14.484 1.00 96.25 225 GLN A CA 1
ATOM 1869 C C . GLN A 1 225 ? 0.133 -7.844 15.683 1.00 96.25 225 GLN A C 1
ATOM 1871 O O . GLN A 1 225 ? -0.172 -8.513 16.668 1.00 96.25 225 GLN A O 1
ATOM 1876 N N . LYS A 1 226 ? -0.116 -6.531 15.608 1.00 95.69 226 LYS A N 1
ATOM 1877 C CA . LYS A 1 226 ? -0.836 -5.797 16.660 1.00 95.69 226 LYS A CA 1
ATOM 1878 C C . LYS A 1 226 ? -2.299 -6.228 16.761 1.00 95.69 226 LYS A C 1
ATOM 1880 O O . LYS A 1 226 ? -2.788 -6.439 17.864 1.00 95.69 226 LYS A O 1
ATOM 1885 N N . ILE A 1 227 ? -2.973 -6.421 15.625 1.00 96.12 227 ILE A N 1
ATOM 1886 C CA . ILE A 1 227 ? -4.348 -6.945 15.586 1.00 96.12 227 ILE A CA 1
ATOM 1887 C C . ILE A 1 227 ? -4.410 -8.320 16.267 1.00 96.12 227 ILE A C 1
ATOM 1889 O O . ILE A 1 227 ? -5.291 -8.556 17.092 1.00 96.12 227 ILE A O 1
ATOM 1893 N N . LEU A 1 228 ? -3.453 -9.207 15.980 1.00 95.25 228 LEU A N 1
ATOM 1894 C CA . LEU A 1 228 ? -3.370 -10.530 16.602 1.00 95.25 228 LEU A CA 1
ATOM 1895 C C . LEU A 1 228 ? -3.147 -10.464 18.119 1.00 95.25 228 LEU A C 1
ATOM 1897 O O . LEU A 1 228 ? -3.736 -11.261 18.844 1.00 95.25 228 LEU A O 1
ATOM 1901 N N . GLN A 1 229 ? -2.321 -9.530 18.600 1.00 93.69 229 GLN A N 1
ATOM 1902 C CA . GLN A 1 229 ? -2.091 -9.327 20.035 1.00 93.69 229 GLN A CA 1
ATOM 1903 C C . GLN A 1 229 ? -3.379 -8.899 20.746 1.00 93.69 229 GLN A C 1
ATOM 1905 O O . GLN A 1 229 ? -3.800 -9.557 21.691 1.00 93.69 229 GLN A O 1
ATOM 1910 N N . GLU A 1 230 ? -4.056 -7.876 20.230 1.00 91.19 230 GLU A N 1
ATOM 1911 C CA . GLU A 1 230 ? -5.304 -7.352 20.807 1.00 91.19 230 GLU A CA 1
ATOM 1912 C C . GLU A 1 230 ? -6.439 -8.389 20.736 1.00 91.19 230 GLU A C 1
ATOM 1914 O O . GLU A 1 230 ? -7.255 -8.497 21.645 1.00 91.19 230 GLU A O 1
ATOM 1919 N N . THR A 1 231 ? -6.454 -9.233 19.698 1.00 89.25 231 THR A N 1
ATOM 1920 C CA . THR A 1 231 ? -7.425 -10.336 19.575 1.00 89.25 231 THR A CA 1
ATOM 1921 C C . THR A 1 231 ? -7.210 -11.438 20.622 1.00 89.25 231 THR A C 1
ATOM 1923 O O . THR A 1 231 ? -8.153 -12.163 20.935 1.00 89.25 231 THR A O 1
ATOM 1926 N N . GLN A 1 232 ? -5.986 -11.606 21.138 1.00 81.94 232 GLN A N 1
ATOM 1927 C CA . GLN A 1 232 ? -5.640 -12.616 22.150 1.00 81.94 232 GLN A CA 1
ATOM 1928 C C . GLN A 1 232 ? -5.802 -12.117 23.593 1.00 81.94 232 GLN A C 1
ATOM 1930 O O . GLN A 1 232 ? -5.844 -12.938 24.510 1.00 81.94 232 GLN A O 1
ATOM 1935 N N . GLU A 1 233 ? -5.848 -10.799 23.800 1.00 73.88 233 GLU A N 1
ATOM 1936 C CA . GLU A 1 233 ? -6.034 -10.178 25.118 1.00 73.88 233 GLU A CA 1
ATOM 1937 C C . GLU A 1 233 ? -7.513 -10.095 25.555 1.00 73.88 233 GLU A C 1
ATOM 1939 O O . GLU A 1 233 ? -7.778 -9.903 26.746 1.00 73.88 233 GLU A O 1
ATOM 1944 N N . ASP A 1 234 ? -8.454 -10.294 24.623 1.00 57.06 234 ASP A N 1
ATOM 1945 C CA . ASP A 1 234 ? -9.912 -10.388 24.843 1.00 57.06 234 ASP A CA 1
ATOM 1946 C C . ASP A 1 234 ? -10.411 -11.819 25.137 1.00 57.06 234 ASP A C 1
ATOM 1948 O O . ASP A 1 234 ? -11.283 -11.965 26.032 1.00 57.06 234 ASP A O 1
#

Solvent-accessible surface area (backbone atoms only — not comparable to full-atom values): 12658 Å² total; per-residue (Å²): 119,65,66,61,52,51,54,55,54,62,69,71,50,66,62,66,58,56,50,49,55,50,50,52,52,52,49,51,52,52,52,53,51,51,52,49,53,49,53,50,53,52,53,45,51,56,50,31,55,51,49,37,56,48,44,45,51,34,44,55,59,23,53,65,54,41,57,61,48,53,53,52,40,51,50,32,23,52,32,11,39,51,45,20,47,32,40,71,72,58,65,66,41,86,86,50,40,65,60,46,59,57,27,50,48,44,62,53,86,78,82,81,83,76,68,62,48,68,58,65,47,48,28,57,76,69,62,46,50,72,52,48,78,51,63,66,60,46,50,49,54,54,52,49,52,50,48,54,52,51,52,55,48,50,48,52,50,50,54,53,51,50,58,57,46,51,69,70,40,41,76,70,39,42,38,44,88,96,54,80,51,72,66,50,53,61,68,61,52,56,70,36,66,67,57,35,53,49,34,39,52,44,17,53,49,41,43,52,52,40,55,52,47,54,52,44,50,55,51,49,57,54,49,47,53,50,40,53,51,60,57,70,77,110